Protein AF-A0A7V9MR26-F1 (afdb_monomer)

pLDDT: mean 77.23, std 24.43, range [24.39, 98.06]

Mean predicted aligned error: 12.28 Å

Foldseek 3Di:
DFPLADADADEPDPDDDDDDDDDDDDDDDDDDDPPDDDDPDPPDDDDDQDADADPLCVLLVVVLPDLVLLPDPLSLVLLCVLPVVLCVVLLNRSSVSRSPDDPVSSVVLSPDPVSSVSSVVVSVVVVCLRPDCPAQCNDDPNVVLVDEDEAEDQFAPSHRSDPGDDDDRNPVNNVVSVVCSNRVHNYYYYYHD

Secondary structure (DSSP, 8-state):
-------EE--------------------------S------------------GGGHHHHHHHTSGGGGT-HHHHHHHHHH-HHHHHHTTT-HHHHHHH--HHHHHHHHH-HHHHHHHHHHHHHHHHHHH--SSGGGSTTGGG--S-EEEE-S---S-TTS---SSHHHHHHHHHHHHHHHTT--EEEEE--

Nearest PDB structures (foldseek):
  1g9l-assembly1_A  TM=2.160E-01  e=3.848E+00  Homo sapiens

Structure (mmCIF, N/CA/C/O backbone):
data_AF-A0A7V9MR26-F1
#
_entry.id   AF-A0A7V9MR26-F1
#
loop_
_atom_site.group_PDB
_atom_site.id
_atom_site.type_symbol
_atom_site.label_atom_id
_atom_site.label_alt_id
_atom_site.label_comp_id
_atom_site.label_asym_id
_atom_site.label_entity_id
_atom_site.label_seq_id
_atom_site.pdbx_PDB_ins_code
_atom_site.Cartn_x
_atom_site.Cartn_y
_atom_site.Cartn_z
_atom_site.occupancy
_atom_site.B_iso_or_equiv
_atom_site.auth_seq_id
_atom_site.auth_comp_id
_atom_site.auth_asym_id
_atom_site.auth_atom_id
_atom_site.pdbx_PDB_model_num
ATOM 1 N N . MET A 1 1 ? -3.209 -16.024 -11.577 1.00 29.70 1 MET A N 1
ATOM 2 C CA . MET A 1 1 ? -3.314 -15.055 -12.687 1.00 29.70 1 MET A CA 1
ATOM 3 C C . MET A 1 1 ? -3.544 -13.687 -12.060 1.00 29.70 1 MET A C 1
ATOM 5 O O . MET A 1 1 ? -4.575 -13.512 -11.431 1.00 29.70 1 MET A O 1
ATOM 9 N N . GLY A 1 2 ? -2.550 -12.789 -12.125 1.00 32.19 2 GLY A N 1
ATOM 10 C CA . GLY A 1 2 ? -2.667 -11.400 -11.654 1.00 32.19 2 GLY A CA 1
ATOM 11 C C . GLY A 1 2 ? -1.995 -11.040 -10.320 1.00 32.19 2 GLY A C 1
ATOM 12 O O . GLY A 1 2 ? -2.583 -10.290 -9.552 1.00 32.19 2 GLY A O 1
ATOM 13 N N . THR A 1 3 ? -0.785 -11.525 -10.017 1.00 33.91 3 THR A N 1
ATOM 14 C CA . THR A 1 3 ? 0.006 -10.950 -8.909 1.00 33.91 3 THR A CA 1
ATOM 15 C C . THR A 1 3 ? 0.694 -9.686 -9.419 1.00 33.91 3 THR A C 1
ATOM 17 O O . THR A 1 3 ? 1.786 -9.754 -9.979 1.00 33.91 3 THR A O 1
ATOM 20 N N . LYS A 1 4 ? 0.024 -8.537 -9.288 1.00 48.75 4 LYS A N 1
ATOM 21 C CA . LYS A 1 4 ? 0.676 -7.236 -9.454 1.00 48.75 4 LYS A CA 1
ATOM 22 C C . LYS A 1 4 ? 1.553 -7.015 -8.232 1.00 48.75 4 LYS A C 1
ATOM 24 O O . LYS A 1 4 ? 1.042 -6.949 -7.120 1.00 48.75 4 LYS A O 1
ATOM 29 N N . PHE A 1 5 ? 2.856 -6.961 -8.483 1.00 41.34 5 PHE A N 1
ATOM 30 C CA . PHE A 1 5 ? 3.928 -6.841 -7.505 1.00 41.34 5 PHE A CA 1
ATOM 31 C C . PHE A 1 5 ? 4.169 -8.095 -6.642 1.00 41.34 5 PHE A C 1
ATOM 33 O O . PHE A 1 5 ? 3.400 -8.437 -5.747 1.00 41.34 5 PHE A O 1
ATOM 40 N N . LYS A 1 6 ? 5.285 -8.784 -6.903 1.00 41.81 6 LYS A N 1
ATOM 41 C CA . LYS A 1 6 ? 5.842 -9.820 -6.025 1.00 41.81 6 LYS A CA 1
ATOM 42 C C . LYS A 1 6 ? 7.203 -9.317 -5.552 1.00 41.81 6 LYS A C 1
ATOM 44 O O . LYS A 1 6 ? 8.173 -9.388 -6.300 1.00 41.81 6 LYS A O 1
ATOM 49 N N . LEU A 1 7 ? 7.254 -8.771 -4.339 1.00 42.19 7 LEU A N 1
ATOM 50 C CA . LEU A 1 7 ? 8.523 -8.505 -3.666 1.00 42.19 7 LEU A CA 1
ATOM 51 C C . LEU A 1 7 ? 9.096 -9.864 -3.255 1.00 42.19 7 LEU A C 1
ATOM 53 O O . LEU A 1 7 ? 8.487 -10.569 -2.448 1.00 42.19 7 LEU A O 1
ATOM 57 N N . ILE A 1 8 ? 10.209 -10.268 -3.865 1.00 43.41 8 ILE A N 1
ATOM 58 C CA . ILE A 1 8 ? 10.936 -11.465 -3.444 1.00 43.41 8 ILE A CA 1
ATOM 59 C C . ILE A 1 8 ? 12.078 -10.991 -2.562 1.00 43.41 8 ILE A C 1
ATOM 61 O O . ILE A 1 8 ? 13.059 -10.413 -3.025 1.00 43.41 8 ILE A O 1
ATOM 65 N N . THR A 1 9 ? 11.917 -11.235 -1.273 1.00 34.81 9 THR A N 1
ATOM 66 C CA . THR A 1 9 ? 12.943 -10.993 -0.273 1.00 34.81 9 THR A CA 1
ATOM 67 C C . THR A 1 9 ? 13.940 -12.140 -0.276 1.00 34.81 9 THR A C 1
ATOM 69 O O . THR A 1 9 ? 13.548 -13.298 -0.131 1.00 34.81 9 THR A O 1
ATOM 72 N N . ILE A 1 10 ? 15.231 -11.827 -0.381 1.00 29.72 10 ILE A N 1
ATOM 73 C CA . ILE A 1 10 ? 16.294 -12.794 -0.104 1.00 29.72 10 ILE A CA 1
ATOM 74 C C . ILE A 1 10 ? 16.699 -12.603 1.357 1.00 29.72 10 ILE A C 1
ATOM 76 O O . ILE A 1 10 ? 17.505 -11.736 1.684 1.00 29.72 10 ILE A O 1
ATOM 80 N N . THR A 1 11 ? 16.130 -13.404 2.256 1.00 25.08 11 THR A N 1
ATOM 81 C CA . THR A 1 11 ? 16.680 -13.553 3.608 1.00 25.08 11 THR A CA 1
ATOM 82 C C . THR A 1 11 ? 17.989 -14.324 3.513 1.00 25.08 11 THR A C 1
ATOM 84 O O . THR A 1 11 ? 18.069 -15.308 2.774 1.00 25.08 11 THR A O 1
ATOM 87 N N . LYS A 1 12 ? 19.009 -13.883 4.259 1.00 24.39 12 LYS A N 1
ATOM 88 C CA . LYS A 1 12 ? 20.316 -14.544 4.374 1.00 24.39 12 LYS A CA 1
ATOM 89 C C . LYS A 1 12 ? 20.127 -16.061 4.454 1.00 24.39 12 LYS A C 1
ATOM 91 O O . LYS A 1 12 ? 19.527 -16.562 5.404 1.00 24.39 12 LYS A O 1
ATOM 96 N N . ALA A 1 13 ? 20.623 -16.776 3.447 1.00 28.22 13 ALA A N 1
ATOM 97 C CA . ALA A 1 13 ? 20.661 -18.225 3.471 1.00 28.22 13 ALA A CA 1
ATOM 98 C C . ALA A 1 13 ? 21.502 -18.648 4.681 1.00 28.22 13 ALA A C 1
ATOM 100 O O . ALA A 1 13 ? 22.720 -18.462 4.708 1.00 28.22 13 ALA A O 1
ATOM 101 N N . SER A 1 14 ? 20.835 -19.186 5.701 1.00 25.58 14 SER A N 1
ATOM 102 C CA . SER A 1 14 ? 21.455 -20.171 6.575 1.00 25.58 14 SER A CA 1
ATOM 103 C C . SER A 1 14 ? 21.906 -21.302 5.659 1.00 25.58 14 SER A C 1
ATOM 105 O O . SER A 1 14 ? 21.081 -22.025 5.100 1.00 25.58 14 SER A O 1
ATOM 107 N N . ALA A 1 15 ? 23.210 -21.368 5.406 1.00 28.17 15 ALA A N 1
ATOM 108 C CA . ALA A 1 15 ? 23.810 -22.442 4.645 1.00 28.17 15 ALA A CA 1
ATOM 109 C C . ALA A 1 15 ? 23.615 -23.744 5.429 1.00 28.17 15 ALA A C 1
ATOM 111 O O . ALA A 1 15 ? 24.310 -24.001 6.406 1.00 28.17 15 ALA A O 1
ATOM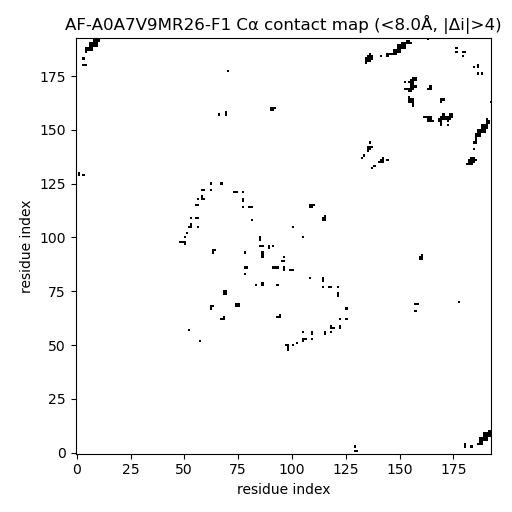 112 N N . THR A 1 16 ? 22.650 -24.551 4.999 1.00 26.59 16 THR A N 1
ATOM 113 C CA . THR A 1 16 ? 22.644 -25.996 5.229 1.00 26.59 16 THR A CA 1
ATOM 114 C C . THR A 1 16 ? 22.319 -26.675 3.903 1.00 26.59 16 THR A C 1
ATOM 116 O O . THR A 1 16 ? 21.474 -26.224 3.132 1.00 26.59 16 THR A O 1
ATOM 119 N N . GLU A 1 17 ? 23.140 -27.669 3.601 1.00 29.17 17 GLU A N 1
ATOM 120 C CA . GLU A 1 17 ? 23.452 -28.226 2.289 1.00 29.17 17 GLU A CA 1
ATOM 121 C C . GLU A 1 17 ? 22.312 -29.019 1.636 1.00 29.17 17 GLU A C 1
ATOM 123 O O . GLU A 1 17 ? 21.529 -29.679 2.313 1.00 29.17 17 GLU A O 1
ATOM 128 N N . SER A 1 18 ? 22.317 -29.067 0.299 1.00 26.42 18 SER A N 1
ATOM 129 C CA . SER A 1 18 ? 22.469 -30.333 -0.439 1.00 26.42 18 SER A CA 1
ATOM 130 C C . SER A 1 18 ? 22.625 -30.055 -1.942 1.00 26.42 18 SER A C 1
ATOM 132 O O . SER A 1 18 ? 21.652 -29.916 -2.680 1.00 26.42 18 SER A O 1
ATOM 134 N N . LEU A 1 19 ? 23.874 -29.966 -2.403 1.00 29.30 19 LEU A N 1
ATOM 135 C CA . LEU A 1 19 ? 24.235 -30.253 -3.790 1.00 29.30 19 LEU A CA 1
ATOM 136 C C . LEU A 1 19 ? 25.120 -31.496 -3.749 1.00 29.30 19 LEU A C 1
ATOM 138 O O . LEU A 1 19 ? 26.262 -31.445 -3.300 1.00 29.30 19 LEU A O 1
ATOM 142 N N . ALA A 1 20 ? 24.560 -32.624 -4.175 1.00 27.58 20 ALA A N 1
ATOM 143 C CA . ALA A 1 20 ? 25.299 -33.858 -4.363 1.00 27.58 20 ALA A CA 1
ATOM 144 C C . ALA A 1 20 ? 26.250 -33.718 -5.565 1.00 27.58 20 ALA A C 1
ATOM 146 O O . ALA A 1 20 ? 25.808 -33.526 -6.698 1.00 27.58 20 ALA A O 1
ATOM 147 N N . GLY A 1 21 ? 27.551 -33.850 -5.307 1.00 29.50 21 GLY A N 1
ATOM 148 C CA . GLY A 1 21 ? 28.616 -34.034 -6.294 1.00 29.50 21 GLY A CA 1
ATOM 149 C C . GLY A 1 21 ? 29.715 -34.935 -5.697 1.00 29.50 21 GLY A C 1
ATOM 150 O O . GLY A 1 21 ? 29.972 -34.827 -4.497 1.00 29.50 21 GLY A O 1
ATOM 151 N N . PRO A 1 22 ? 30.312 -35.870 -6.465 1.00 28.56 22 PRO A N 1
ATOM 152 C CA . PRO A 1 22 ? 31.183 -36.935 -5.946 1.00 28.56 22 PRO A CA 1
ATOM 153 C C . PRO A 1 22 ? 32.630 -36.461 -5.659 1.00 28.56 22 PRO A C 1
ATOM 155 O O . PRO A 1 22 ? 32.994 -35.342 -6.020 1.00 28.56 22 PRO A O 1
ATOM 158 N N . PRO A 1 23 ? 33.452 -37.283 -4.968 1.00 29.98 23 PRO A N 1
ATOM 159 C CA . PRO A 1 23 ? 34.421 -36.807 -3.987 1.00 29.98 23 PRO A CA 1
ATOM 160 C C . PRO A 1 23 ? 35.804 -36.537 -4.582 1.00 29.98 23 PRO A C 1
ATOM 162 O O . PRO A 1 23 ? 36.265 -37.253 -5.470 1.00 29.98 23 PRO A O 1
ATOM 165 N N . PHE A 1 24 ? 36.515 -35.574 -3.999 1.00 26.19 24 PHE A N 1
ATOM 166 C CA . PHE A 1 24 ? 37.966 -35.483 -4.118 1.00 26.19 24 PHE A CA 1
ATOM 167 C C . PHE A 1 24 ? 38.578 -35.697 -2.733 1.00 26.19 24 PHE A C 1
ATOM 169 O O . PHE A 1 24 ? 38.311 -34.953 -1.791 1.00 26.19 24 PHE A O 1
ATOM 176 N N . HIS A 1 25 ? 39.342 -36.780 -2.608 1.00 27.16 25 HIS A N 1
ATOM 177 C CA . HIS A 1 25 ? 40.167 -37.081 -1.447 1.00 27.16 25 HIS A CA 1
ATOM 178 C C . HIS A 1 25 ? 41.248 -36.005 -1.296 1.00 27.16 25 HIS A C 1
ATOM 180 O O . HIS A 1 25 ? 42.039 -35.841 -2.217 1.00 27.16 25 HIS A O 1
ATOM 186 N N . ASP A 1 26 ? 41.358 -35.375 -0.124 1.00 27.86 26 ASP A N 1
ATOM 187 C CA . ASP A 1 26 ? 42.630 -35.414 0.598 1.00 27.86 26 ASP A CA 1
ATOM 188 C C . ASP A 1 26 ? 42.493 -35.083 2.090 1.00 27.86 26 ASP A C 1
ATOM 190 O O . ASP A 1 26 ? 41.636 -34.317 2.527 1.00 27.86 26 ASP A O 1
ATOM 194 N N . LYS A 1 27 ? 43.326 -35.755 2.881 1.00 28.39 27 LYS A N 1
ATOM 195 C CA . LYS A 1 27 ? 43.332 -35.777 4.349 1.00 28.39 27 LYS A CA 1
ATOM 196 C C . LYS A 1 27 ? 43.963 -34.504 4.921 1.00 28.39 27 LYS A C 1
ATOM 198 O O . LYS A 1 27 ? 45.048 -34.156 4.488 1.00 28.39 27 LYS A O 1
ATOM 203 N N . ILE A 1 28 ? 43.402 -33.957 6.006 1.00 30.25 28 ILE A N 1
ATOM 204 C CA . ILE A 1 28 ? 44.146 -33.467 7.188 1.00 30.25 28 ILE A CA 1
ATOM 205 C C . ILE A 1 28 ? 43.222 -33.574 8.412 1.00 30.25 28 ILE A C 1
ATOM 207 O O . ILE A 1 28 ? 42.078 -33.132 8.410 1.00 30.25 28 ILE A O 1
ATOM 211 N N . SER A 1 29 ? 43.738 -34.226 9.452 1.00 29.28 29 SER A N 1
ATOM 212 C CA . SER A 1 29 ? 43.074 -34.521 10.719 1.00 29.28 29 SER A CA 1
ATOM 213 C C . SER A 1 29 ? 43.337 -33.413 11.738 1.00 29.28 29 SER A C 1
ATOM 215 O O . SER A 1 29 ? 44.486 -33.194 12.110 1.00 29.28 29 SER A O 1
ATOM 217 N N . ALA A 1 30 ? 42.276 -32.817 12.278 1.00 31.06 30 ALA A N 1
ATOM 218 C CA . ALA A 1 30 ? 42.273 -32.189 13.597 1.00 31.06 30 ALA A CA 1
ATOM 219 C C . ALA A 1 30 ? 40.894 -32.430 14.232 1.00 31.06 30 ALA A C 1
ATOM 221 O O . ALA A 1 30 ? 39.885 -31.893 13.783 1.00 31.06 30 ALA A O 1
ATOM 222 N N . ARG A 1 31 ? 40.838 -33.310 15.237 1.00 32.56 31 ARG A N 1
ATOM 223 C CA . ARG A 1 31 ? 39.622 -33.594 16.009 1.00 32.56 31 ARG A CA 1
ATOM 224 C C . ARG A 1 31 ? 39.447 -32.494 17.056 1.00 32.56 31 ARG A C 1
ATOM 226 O O . ARG A 1 31 ? 40.211 -32.454 18.014 1.00 32.56 31 ARG A O 1
ATOM 233 N N . PHE A 1 32 ? 38.446 -31.638 16.877 1.00 34.50 32 PHE A N 1
ATOM 234 C CA . PHE A 1 32 ? 37.872 -30.828 17.951 1.00 34.50 32 PHE A CA 1
ATOM 235 C C . PHE A 1 32 ? 36.514 -31.439 18.305 1.00 34.50 32 PHE A C 1
ATOM 237 O O . PHE A 1 32 ? 35.606 -31.469 17.477 1.00 34.50 32 PHE A O 1
ATOM 244 N N . ASP A 1 33 ? 36.414 -32.000 19.507 1.00 35.66 33 ASP A N 1
ATOM 245 C CA . ASP A 1 33 ? 35.174 -32.542 20.057 1.00 35.66 33 ASP A CA 1
ATOM 246 C C . ASP A 1 33 ? 34.278 -31.375 20.508 1.00 35.66 33 ASP A C 1
ATOM 248 O O . ASP A 1 33 ? 34.617 -30.639 21.432 1.00 35.66 33 ASP A O 1
ATOM 252 N N . LEU A 1 34 ? 33.166 -31.171 19.800 1.00 39.78 34 LEU A N 1
ATOM 253 C CA . LEU A 1 34 ? 32.181 -30.103 20.026 1.00 39.78 34 LEU A CA 1
ATOM 254 C C . LEU A 1 34 ? 30.888 -30.629 20.677 1.00 39.78 34 LEU A C 1
ATOM 256 O O . LEU A 1 34 ? 29.842 -29.988 20.594 1.00 39.78 34 LEU A O 1
ATOM 260 N N . SER A 1 35 ? 30.920 -31.795 21.327 1.00 44.34 35 SER A N 1
ATOM 261 C CA . SER A 1 35 ? 29.701 -32.484 21.772 1.00 44.34 35 SER A CA 1
ATOM 262 C C . SER A 1 35 ? 28.978 -31.905 23.001 1.00 44.34 35 SER A C 1
ATOM 264 O O . SER A 1 35 ? 28.005 -32.514 23.434 1.00 44.34 35 SER A O 1
ATOM 266 N N . GLN A 1 36 ? 29.359 -30.755 23.577 1.00 48.06 36 GLN A N 1
ATOM 267 C CA . GLN A 1 36 ? 28.734 -30.282 24.832 1.00 48.06 36 GLN A CA 1
ATOM 268 C C . GLN A 1 36 ? 28.549 -28.759 24.954 1.00 48.06 36 GLN A C 1
ATOM 270 O O . GLN A 1 36 ? 28.956 -28.158 25.945 1.00 48.06 36 GLN A O 1
ATOM 275 N N . ALA A 1 37 ? 27.890 -28.125 23.982 1.00 41.94 37 ALA A N 1
ATOM 276 C CA . ALA A 1 37 ? 27.172 -26.867 24.225 1.00 41.94 37 ALA A CA 1
ATOM 277 C C . ALA A 1 37 ? 26.151 -26.600 23.110 1.00 41.94 37 ALA A C 1
ATOM 279 O O . ALA A 1 37 ? 26.444 -25.897 22.146 1.00 41.94 37 ALA A O 1
ATOM 280 N N . THR A 1 38 ? 24.938 -27.145 23.219 1.00 49.09 38 THR A N 1
ATOM 281 C CA . THR A 1 38 ? 23.808 -26.639 22.428 1.00 49.09 38 THR A CA 1
ATOM 282 C C . THR A 1 38 ? 23.333 -25.343 23.092 1.00 49.09 38 THR A C 1
ATOM 284 O O . THR A 1 38 ? 22.782 -25.414 24.193 1.00 49.09 38 THR A O 1
ATOM 287 N N . PRO A 1 39 ? 23.543 -24.148 22.507 1.00 51.38 39 PRO A N 1
ATOM 288 C CA . PRO A 1 39 ? 22.916 -22.947 23.036 1.00 51.38 39 PRO A CA 1
ATOM 289 C C . PRO A 1 39 ? 21.398 -23.126 22.940 1.00 51.38 39 PRO A C 1
ATOM 291 O O . PRO A 1 39 ? 20.872 -23.436 21.870 1.00 51.38 39 PRO A O 1
ATOM 294 N N . MET A 1 40 ? 20.696 -22.969 24.066 1.00 49.47 40 MET A N 1
ATOM 295 C CA . MET A 1 40 ? 19.234 -22.938 24.107 1.00 49.47 40 MET A CA 1
ATOM 296 C C . MET A 1 40 ? 18.761 -21.786 23.212 1.00 49.47 40 MET A C 1
ATOM 298 O O . MET A 1 40 ? 18.771 -20.625 23.619 1.00 49.47 40 MET A O 1
ATOM 302 N N . MET A 1 41 ? 18.385 -22.089 21.971 1.00 44.38 41 MET A N 1
ATOM 303 C CA . MET A 1 41 ? 17.725 -21.116 21.113 1.00 44.38 41 MET A CA 1
ATOM 304 C C . MET A 1 41 ? 16.321 -20.878 21.680 1.00 44.38 41 MET A C 1
ATOM 306 O O . MET A 1 41 ? 15.583 -21.850 21.870 1.00 44.38 41 MET A O 1
ATOM 310 N N . PRO A 1 42 ? 15.932 -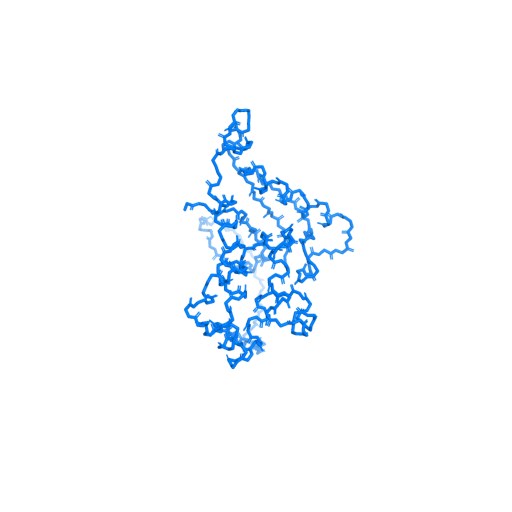19.625 21.982 1.00 60.06 42 PRO A N 1
ATOM 311 C CA . PRO A 1 42 ? 14.565 -19.320 22.368 1.00 60.06 42 PRO A CA 1
ATOM 312 C C . PRO A 1 42 ? 13.627 -19.822 21.271 1.00 60.06 42 PRO A C 1
ATOM 314 O O . PRO A 1 42 ? 13.796 -19.493 20.097 1.00 60.06 42 PRO A O 1
ATOM 317 N N . ASN A 1 43 ? 12.654 -20.647 21.643 1.00 52.38 43 ASN A N 1
ATOM 318 C CA . ASN A 1 43 ? 11.668 -21.140 20.698 1.00 52.38 43 ASN A CA 1
ATOM 319 C C . ASN A 1 43 ? 10.664 -20.004 20.445 1.00 52.38 43 ASN A C 1
ATOM 321 O O . ASN A 1 43 ? 9.763 -19.767 21.251 1.00 52.38 43 ASN A O 1
ATOM 325 N N . TYR A 1 44 ? 10.858 -19.240 19.370 1.00 55.94 44 TYR A N 1
ATOM 326 C CA . TYR A 1 44 ? 9.937 -18.171 18.991 1.00 55.94 44 TYR A CA 1
ATOM 327 C C . TYR A 1 44 ? 8.688 -18.786 18.349 1.00 55.94 44 TYR A C 1
ATOM 329 O O . TYR A 1 44 ? 8.671 -19.107 17.164 1.00 55.94 44 TYR A O 1
ATOM 337 N N . LEU A 1 45 ? 7.625 -18.954 19.135 1.00 48.84 45 LEU A N 1
ATOM 338 C CA . LEU A 1 45 ? 6.293 -19.253 18.611 1.00 48.84 45 LEU A CA 1
ATOM 339 C C . LEU A 1 45 ? 5.704 -17.961 18.031 1.00 48.84 45 LEU A C 1
ATOM 341 O O . LEU A 1 45 ? 5.284 -17.069 18.768 1.00 48.84 45 LEU A O 1
ATOM 345 N N . THR A 1 46 ? 5.697 -17.832 16.705 1.00 49.97 46 THR A N 1
ATOM 346 C CA . THR A 1 46 ? 5.004 -16.729 16.032 1.00 49.97 46 THR A CA 1
ATOM 347 C C . THR A 1 46 ? 3.498 -16.985 16.068 1.00 49.97 46 THR A C 1
ATOM 349 O O . THR A 1 46 ? 2.971 -17.777 15.290 1.00 49.97 46 THR A O 1
ATOM 352 N N . TYR A 1 47 ? 2.789 -16.303 16.967 1.00 56.56 47 TYR A N 1
ATOM 353 C CA . TYR A 1 47 ? 1.328 -16.296 16.985 1.00 56.56 47 TYR A CA 1
ATOM 354 C C . TYR A 1 47 ? 0.814 -15.259 15.984 1.00 56.56 47 TYR A C 1
ATOM 356 O O . TYR A 1 47 ? 0.886 -14.057 16.232 1.00 56.56 47 TYR A O 1
ATOM 364 N N . ASN A 1 48 ? 0.306 -15.716 14.839 1.00 57.94 48 ASN A N 1
ATOM 365 C CA . ASN A 1 48 ? -0.352 -14.833 13.882 1.00 57.94 48 ASN A CA 1
ATOM 366 C C . ASN A 1 48 ? -1.834 -14.700 14.253 1.00 57.94 48 ASN A C 1
ATOM 368 O O . ASN A 1 48 ? -2.622 -15.618 14.026 1.00 57.94 48 ASN A O 1
ATOM 372 N N . VAL A 1 49 ? -2.213 -13.571 14.850 1.00 65.25 49 VAL A N 1
ATOM 373 C CA . VAL A 1 49 ? -3.619 -13.269 15.135 1.00 65.25 49 VAL A CA 1
ATOM 374 C C . VAL A 1 49 ? -4.272 -12.829 13.829 1.00 65.25 49 VAL A C 1
ATOM 376 O O . VAL A 1 49 ? -3.905 -11.800 13.263 1.00 65.25 49 VAL A O 1
ATOM 379 N N . ILE A 1 50 ? -5.217 -13.625 13.333 1.00 69.38 50 ILE A N 1
ATOM 380 C CA . ILE A 1 50 ? -6.037 -13.268 12.174 1.00 69.38 50 ILE A CA 1
ATOM 381 C C . ILE A 1 50 ? -7.370 -12.741 12.714 1.00 69.38 50 ILE A C 1
ATOM 383 O O . ILE A 1 50 ? -8.113 -13.516 13.319 1.00 69.38 50 ILE A O 1
ATOM 387 N N . PRO A 1 51 ? -7.687 -11.449 12.526 1.00 73.50 51 PRO A N 1
ATOM 388 C CA . PRO A 1 51 ? -8.964 -10.906 12.959 1.00 73.50 51 PRO A CA 1
ATOM 389 C C . PRO A 1 51 ? -10.107 -11.549 12.166 1.00 73.50 51 PRO A C 1
ATOM 391 O O . PRO A 1 51 ? -10.017 -11.744 10.944 1.00 73.50 51 PRO A O 1
ATOM 394 N N . GLN A 1 52 ? -11.180 -11.879 12.882 1.00 83.50 52 GLN A N 1
ATOM 395 C CA . GLN A 1 52 ? -12.447 -12.303 12.295 1.00 83.50 52 GLN A CA 1
ATOM 396 C C . GLN A 1 52 ? -13.151 -11.050 11.775 1.00 83.50 52 GLN A C 1
ATOM 398 O O . GLN A 1 52 ? -13.572 -10.200 12.558 1.00 83.50 52 GLN A O 1
ATOM 403 N N . LEU A 1 53 ? -13.218 -10.898 10.452 1.00 89.25 53 LEU A N 1
ATOM 404 C CA . LEU A 1 53 ? -13.916 -9.770 9.849 1.00 89.25 53 LEU A CA 1
ATOM 405 C C . LEU A 1 53 ? -15.373 -10.184 9.600 1.00 89.25 53 LEU A C 1
ATOM 407 O O . LEU A 1 53 ? -15.611 -11.292 9.125 1.00 89.25 53 LEU A O 1
ATOM 411 N N . PRO A 1 54 ? -16.350 -9.316 9.901 1.00 92.69 54 PRO A N 1
ATOM 412 C CA . PRO A 1 54 ? -17.713 -9.490 9.416 1.00 92.69 54 PRO A CA 1
ATOM 413 C C . PRO A 1 54 ? -17.744 -9.574 7.883 1.00 92.69 54 PRO A C 1
ATOM 415 O O . PRO A 1 54 ? -16.944 -8.909 7.224 1.00 92.69 54 PRO A O 1
ATOM 418 N N . ASP A 1 55 ? -18.711 -10.300 7.315 1.00 88.19 55 ASP A N 1
ATOM 419 C CA . ASP A 1 55 ? -18.816 -10.536 5.862 1.00 88.19 55 ASP A CA 1
ATOM 420 C C . ASP A 1 55 ? -18.746 -9.244 5.028 1.00 88.19 55 ASP A 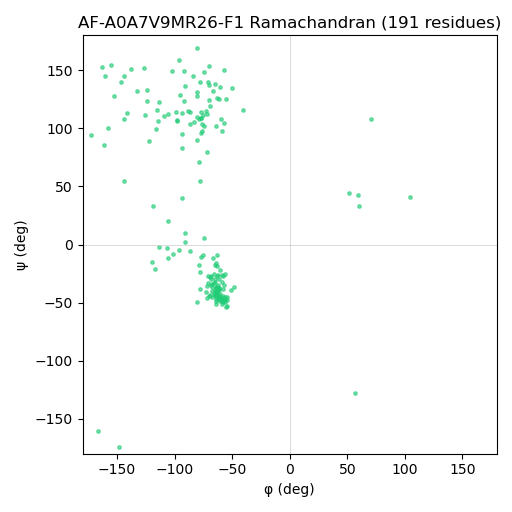C 1
ATOM 422 O O . ASP A 1 55 ? -18.088 -9.191 3.989 1.00 88.19 55 ASP A O 1
ATOM 426 N N . GLY A 1 56 ? -19.373 -8.164 5.508 1.00 89.69 56 GLY A N 1
ATOM 427 C CA . GLY A 1 56 ? -19.357 -6.859 4.838 1.00 89.69 56 GLY A CA 1
ATOM 428 C C . GLY A 1 56 ? -17.973 -6.200 4.756 1.00 89.69 56 GLY A C 1
ATOM 429 O O . GLY A 1 56 ? -17.775 -5.307 3.936 1.00 89.69 56 GLY A O 1
ATOM 430 N N . LEU A 1 57 ? -17.014 -6.638 5.576 1.00 94.69 57 LEU A N 1
ATOM 431 C CA . LEU A 1 57 ? -15.662 -6.086 5.680 1.00 94.69 57 LEU A CA 1
ATOM 432 C C . LEU A 1 57 ? -14.581 -6.979 5.058 1.00 94.69 57 LEU A C 1
ATOM 434 O O . LEU A 1 57 ? -13.422 -6.566 5.001 1.00 94.69 57 LEU A O 1
ATOM 438 N N . GLU A 1 58 ? -14.922 -8.163 4.545 1.00 92.44 58 GLU A N 1
ATOM 439 C CA . GLU A 1 58 ? -13.940 -9.105 3.984 1.00 92.44 58 GLU A CA 1
ATOM 440 C C . GLU A 1 58 ? -13.133 -8.518 2.810 1.00 92.44 58 GLU A C 1
ATOM 442 O O . GLU A 1 58 ? -11.960 -8.844 2.635 1.00 92.44 58 GLU A O 1
ATOM 447 N N . ALA A 1 59 ? -13.682 -7.542 2.078 1.00 93.25 59 ALA A N 1
ATOM 448 C CA . ALA A 1 59 ? -12.948 -6.808 1.042 1.00 93.25 59 ALA A CA 1
ATOM 449 C C . ALA A 1 59 ? -11.680 -6.094 1.564 1.00 93.25 59 ALA A C 1
ATOM 451 O O . ALA A 1 59 ? -10.718 -5.913 0.812 1.00 93.25 59 ALA A O 1
ATOM 452 N N . LEU A 1 60 ? -11.630 -5.719 2.851 1.00 93.81 60 LEU A N 1
ATOM 453 C CA . LEU A 1 60 ? -10.424 -5.157 3.468 1.00 93.81 60 LEU A CA 1
ATOM 454 C C . LEU A 1 60 ? -9.278 -6.173 3.470 1.00 93.81 60 LEU A C 1
ATOM 456 O O . LEU A 1 60 ? -8.133 -5.789 3.229 1.00 93.81 60 LEU A O 1
ATOM 460 N N . ARG A 1 61 ? -9.573 -7.464 3.686 1.00 89.94 61 ARG A N 1
ATOM 461 C CA . ARG A 1 61 ? -8.568 -8.536 3.770 1.00 89.94 61 ARG A CA 1
ATOM 462 C C . ARG A 1 61 ? -7.728 -8.628 2.504 1.00 89.94 61 ARG A C 1
ATOM 464 O O . ARG A 1 61 ? -6.522 -8.838 2.579 1.00 89.94 61 ARG A O 1
ATOM 471 N N . GLU A 1 62 ? -8.346 -8.440 1.347 1.00 88.88 62 GLU A N 1
ATOM 472 C CA . GLU A 1 62 ? -7.636 -8.487 0.070 1.00 88.88 62 GLU A CA 1
ATOM 473 C C . GLU A 1 62 ? -6.742 -7.266 -0.147 1.00 88.88 62 GLU A C 1
ATOM 475 O O . GLU A 1 62 ?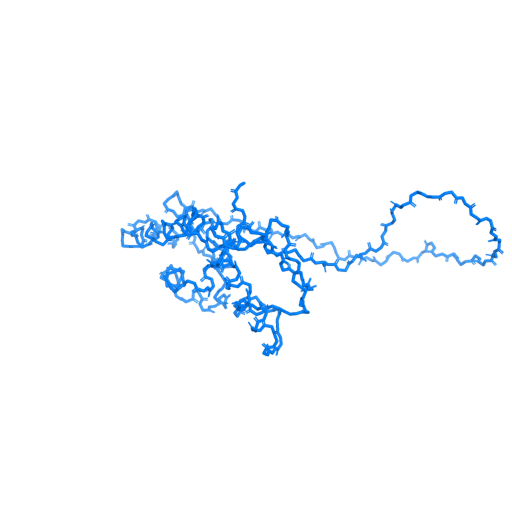 -5.648 -7.387 -0.700 1.00 88.88 62 GLU A O 1
ATOM 480 N N . MET A 1 63 ? -7.184 -6.093 0.312 1.00 92.44 63 MET A N 1
ATOM 481 C CA . MET A 1 63 ? -6.440 -4.849 0.129 1.00 92.44 63 MET A CA 1
ATOM 482 C C . MET A 1 63 ? -5.267 -4.722 1.102 1.00 92.44 63 MET A C 1
ATOM 484 O O . MET A 1 63 ? -4.208 -4.262 0.688 1.00 92.44 63 MET A O 1
ATOM 488 N N . VAL A 1 64 ? -5.396 -5.152 2.366 1.00 91.50 64 VAL A N 1
ATOM 489 C CA . VAL A 1 64 ? -4.335 -4.942 3.377 1.00 91.50 64 VAL A CA 1
ATOM 490 C C . VAL A 1 64 ? -3.005 -5.614 3.027 1.00 91.50 64 VAL A C 1
ATOM 492 O O . VAL A 1 64 ? -1.949 -5.095 3.388 1.00 91.50 64 VAL A O 1
ATOM 495 N N . PHE A 1 65 ? -3.040 -6.731 2.295 1.00 88.19 65 PHE A N 1
ATOM 496 C CA . PHE A 1 65 ? -1.844 -7.473 1.877 1.00 88.19 65 PHE A CA 1
ATOM 497 C C . PHE A 1 65 ? -1.283 -7.039 0.518 1.00 88.19 65 PHE A C 1
ATOM 499 O O . PHE A 1 65 ? -0.292 -7.604 0.057 1.00 88.19 65 PHE A O 1
ATOM 506 N N . ASN A 1 66 ? -1.879 -6.038 -0.132 1.00 91.38 66 ASN A N 1
ATOM 507 C CA . ASN A 1 66 ? -1.395 -5.510 -1.400 1.00 91.38 66 ASN A CA 1
ATOM 508 C C . ASN A 1 66 ? -0.896 -4.074 -1.228 1.00 91.38 66 ASN A C 1
ATOM 510 O O . ASN A 1 66 ? -1.664 -3.201 -0.855 1.00 91.38 66 ASN A O 1
ATOM 514 N N . LEU A 1 67 ? 0.366 -3.794 -1.564 1.00 91.88 67 LEU A N 1
ATOM 515 C CA . LEU A 1 67 ? 0.965 -2.470 -1.351 1.00 91.88 67 LEU A CA 1
ATOM 516 C C . LEU A 1 67 ? 0.303 -1.328 -2.134 1.00 91.88 67 LEU A C 1
ATOM 518 O O . LEU A 1 67 ? 0.609 -0.178 -1.840 1.00 91.88 67 LEU A O 1
ATOM 522 N N . TRP A 1 68 ? -0.611 -1.603 -3.070 1.00 93.94 68 TRP A N 1
ATOM 523 C CA . TRP A 1 68 ? -1.361 -0.584 -3.812 1.00 93.94 68 TRP A CA 1
ATOM 524 C C . TRP A 1 68 ? -1.978 0.499 -2.923 1.00 93.94 68 TRP A C 1
ATOM 526 O O . TRP A 1 68 ? -1.941 1.679 -3.272 1.00 93.94 68 TRP A O 1
ATOM 536 N N . TRP A 1 69 ? -2.453 0.138 -1.727 1.00 93.44 69 TRP A N 1
ATOM 537 C CA . TRP A 1 69 ? -3.003 1.119 -0.792 1.00 93.44 69 TRP A CA 1
ATOM 538 C C . TRP A 1 69 ? -1.995 2.198 -0.364 1.00 93.44 69 TRP A C 1
ATOM 540 O O . TRP A 1 69 ? -2.409 3.271 0.063 1.00 93.44 69 TRP A O 1
ATOM 550 N N . THR A 1 70 ? -0.686 1.951 -0.474 1.00 92.38 70 THR A N 1
ATOM 551 C CA . THR A 1 70 ? 0.352 2.903 -0.044 1.00 92.38 70 THR A CA 1
ATOM 552 C C . THR A 1 70 ? 0.443 4.129 -0.955 1.00 92.38 70 THR A C 1
ATOM 554 O O . THR A 1 70 ? 0.810 5.207 -0.484 1.00 92.38 70 THR A O 1
ATOM 557 N N . TRP A 1 71 ? 0.067 4.001 -2.234 1.00 93.31 71 TRP A N 1
ATOM 558 C CA . TRP A 1 71 ? 0.048 5.111 -3.196 1.00 93.31 71 TRP A CA 1
ATOM 559 C C . TRP A 1 71 ? -1.352 5.496 -3.679 1.00 93.31 71 TRP A C 1
ATOM 561 O O . TRP A 1 71 ? -1.478 6.480 -4.401 1.00 93.31 71 TRP A O 1
ATOM 571 N N . GLU A 1 72 ? -2.401 4.794 -3.246 1.00 95.25 72 GLU A N 1
ATOM 572 C CA . GLU A 1 72 ? -3.787 5.166 -3.522 1.00 95.25 72 GLU A CA 1
ATOM 573 C C . GLU A 1 72 ? -4.377 6.030 -2.385 1.00 95.25 72 GLU A C 1
ATOM 575 O O . GLU A 1 72 ? -4.630 5.527 -1.282 1.00 95.25 72 GLU A O 1
ATOM 580 N N . PRO A 1 73 ? -4.689 7.320 -2.624 1.00 95.94 73 PRO A N 1
ATOM 581 C CA . PRO A 1 73 ? -5.230 8.193 -1.584 1.00 95.94 73 PRO A CA 1
ATOM 582 C C . PRO A 1 73 ? -6.587 7.737 -1.040 1.00 95.94 73 PRO A C 1
ATOM 584 O O . PRO A 1 73 ? -6.859 7.936 0.144 1.00 95.94 73 PRO A O 1
ATOM 587 N N . SER A 1 74 ? -7.450 7.151 -1.880 1.00 97.06 74 SER A N 1
ATOM 588 C CA . SER A 1 74 ? -8.771 6.676 -1.444 1.00 97.06 74 SER A CA 1
ATOM 589 C C . SER A 1 74 ? -8.676 5.495 -0.474 1.00 97.06 74 SER A C 1
ATOM 591 O O . SER A 1 74 ? -9.345 5.500 0.556 1.00 97.06 74 SER A O 1
ATOM 593 N N . ALA A 1 75 ? -7.757 4.560 -0.715 1.00 96.44 75 ALA A N 1
ATOM 594 C CA . ALA A 1 75 ? -7.487 3.446 0.187 1.00 96.44 75 ALA A CA 1
ATOM 595 C C . ALA A 1 75 ? -6.932 3.914 1.544 1.00 96.44 75 ALA A C 1
ATOM 597 O O . ALA A 1 75 ? -7.374 3.437 2.588 1.00 96.44 75 ALA A O 1
ATOM 598 N N . ARG A 1 76 ? -6.018 4.898 1.561 1.00 95.81 76 ARG A N 1
ATOM 599 C CA . ARG A 1 76 ? -5.495 5.473 2.820 1.00 95.81 76 ARG A CA 1
ATOM 600 C C . ARG A 1 76 ? -6.588 6.159 3.639 1.00 95.81 76 ARG A C 1
ATOM 602 O O . ARG A 1 76 ? -6.595 6.043 4.864 1.00 95.81 76 ARG A O 1
ATOM 609 N N . ARG A 1 77 ? -7.515 6.866 2.979 1.00 97.00 77 ARG A N 1
ATOM 610 C CA . ARG A 1 77 ? -8.671 7.484 3.651 1.00 97.00 77 ARG A CA 1
ATOM 611 C C . ARG A 1 77 ? -9.608 6.439 4.243 1.00 97.00 77 ARG A C 1
ATOM 613 O O . ARG A 1 77 ? -9.978 6.593 5.400 1.00 97.00 77 ARG A O 1
ATOM 620 N N . LEU A 1 78 ? -9.893 5.365 3.508 1.00 97.56 78 LEU A N 1
ATOM 621 C CA . LEU A 1 78 ? -10.727 4.263 3.985 1.00 97.56 78 LEU A CA 1
ATOM 622 C C . LEU A 1 78 ? -10.169 3.636 5.273 1.00 97.56 78 LEU A C 1
ATOM 624 O O . LEU A 1 78 ? -10.901 3.467 6.246 1.00 97.56 78 LEU A O 1
ATOM 628 N N . PHE A 1 79 ? -8.867 3.329 5.320 1.00 96.56 79 PHE A N 1
ATOM 629 C CA . PHE A 1 79 ? -8.261 2.764 6.533 1.00 96.56 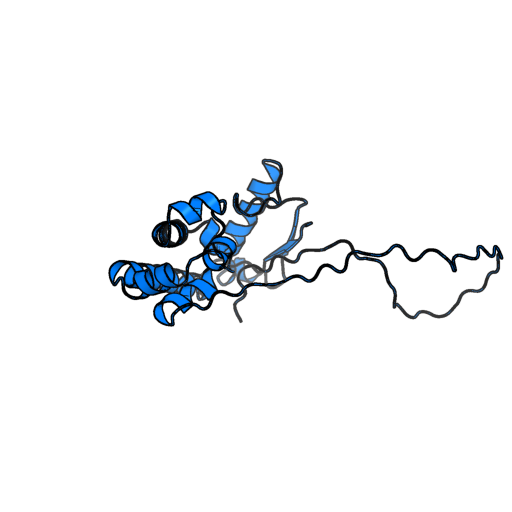79 PHE A CA 1
ATOM 630 C C . PHE A 1 79 ? -8.278 3.744 7.707 1.00 96.56 79 PHE A C 1
ATOM 632 O O . PHE A 1 79 ? -8.578 3.343 8.828 1.00 96.56 79 PHE A O 1
ATOM 639 N N . ARG A 1 80 ? -8.036 5.035 7.453 1.00 96.50 80 ARG A N 1
ATOM 640 C CA . ARG A 1 80 ? -8.167 6.075 8.479 1.00 96.50 80 ARG A CA 1
ATOM 641 C C . ARG A 1 80 ? -9.606 6.219 8.983 1.00 96.50 80 ARG A C 1
ATOM 643 O O . ARG A 1 80 ? -9.798 6.473 10.162 1.00 96.50 80 ARG A O 1
ATOM 650 N N . HIS A 1 81 ? -10.605 6.073 8.114 1.00 95.62 81 HIS A N 1
ATOM 651 C CA . HIS A 1 81 ? -12.021 6.159 8.480 1.00 95.62 81 HIS A CA 1
ATOM 652 C C . HIS A 1 81 ? -12.441 5.004 9.408 1.00 95.62 81 HIS A C 1
ATOM 654 O O . HIS A 1 81 ? -13.247 5.215 10.313 1.00 95.62 81 HIS A O 1
ATOM 660 N N . LEU A 1 82 ? -11.857 3.809 9.249 1.00 95.25 82 LEU A N 1
ATOM 661 C CA . LEU A 1 82 ? -12.163 2.661 10.110 1.00 95.25 82 LEU A CA 1
ATOM 662 C C . LEU A 1 82 ? -11.948 2.995 11.596 1.00 95.25 82 LEU A C 1
ATOM 664 O O . LEU A 1 82 ? -12.854 2.824 12.417 1.00 95.25 82 LEU A O 1
ATOM 668 N N . ASP A 1 83 ? -10.758 3.488 11.929 1.00 96.12 83 ASP A N 1
ATOM 669 C CA . ASP A 1 83 ? -10.391 3.930 13.273 1.00 96.12 83 ASP A CA 1
ATOM 670 C C . ASP A 1 83 ? -9.208 4.917 13.175 1.00 96.12 83 ASP A C 1
ATOM 672 O O . ASP A 1 83 ? -8.064 4.484 13.001 1.00 96.12 83 ASP A O 1
ATOM 676 N N . PRO A 1 84 ? -9.452 6.240 13.255 1.00 96.00 84 PRO A N 1
ATOM 677 C CA . PRO A 1 84 ? -8.401 7.243 13.091 1.00 96.00 84 PRO A CA 1
ATOM 678 C C . PRO A 1 84 ? -7.294 7.142 14.145 1.00 96.00 84 PRO A C 1
ATOM 680 O O . PRO A 1 84 ? -6.117 7.300 13.826 1.00 96.00 84 PRO A O 1
ATOM 683 N N . GLU A 1 85 ? -7.660 6.851 15.396 1.00 96.44 85 GLU A N 1
ATOM 684 C CA . GLU A 1 85 ? -6.701 6.760 16.497 1.00 96.44 85 GLU A CA 1
ATOM 685 C C . GLU A 1 85 ? -5.818 5.521 16.329 1.00 96.44 85 GLU A C 1
ATOM 687 O O . GLU A 1 85 ? -4.593 5.586 16.467 1.00 96.44 85 GLU A O 1
ATOM 692 N N . LEU A 1 86 ? -6.422 4.378 15.991 1.00 96.12 86 LEU A N 1
ATOM 693 C CA . LEU A 1 86 ? -5.674 3.148 15.764 1.00 96.12 86 LEU A CA 1
ATOM 694 C C . LEU A 1 86 ? -4.815 3.228 14.498 1.00 96.12 86 LEU A C 1
ATOM 696 O O . LEU A 1 86 ? -3.705 2.689 14.485 1.00 96.12 86 LEU A O 1
ATOM 700 N N . TRP A 1 87 ? -5.285 3.921 13.460 1.00 96.31 87 TRP A N 1
ATOM 701 C CA . TRP A 1 87 ? -4.515 4.190 12.248 1.00 96.31 87 TRP A CA 1
ATOM 702 C C . TRP A 1 87 ? -3.195 4.898 12.574 1.00 96.31 87 TRP A C 1
ATOM 704 O O . TRP A 1 87 ? -2.131 4.419 12.177 1.00 96.31 87 TRP A O 1
ATOM 714 N N . ASP A 1 88 ? -3.237 5.964 13.374 1.00 96.00 88 ASP A N 1
ATOM 715 C CA . ASP A 1 88 ? -2.032 6.688 13.791 1.00 96.00 88 ASP A CA 1
ATOM 716 C C . ASP A 1 88 ? -1.165 5.857 14.752 1.00 96.00 88 ASP A C 1
ATOM 718 O O . ASP A 1 88 ? 0.048 5.734 14.564 1.00 96.00 88 ASP A O 1
ATOM 722 N N . ARG A 1 89 ? -1.773 5.185 15.740 1.00 96.19 89 ARG A N 1
ATOM 723 C CA . ARG A 1 89 ? -1.050 4.339 16.712 1.00 96.19 89 ARG A CA 1
ATOM 724 C C . ARG A 1 89 ? -0.329 3.148 16.082 1.00 96.19 89 ARG A C 1
ATOM 726 O O . ARG A 1 89 ? 0.642 2.646 16.648 1.00 96.19 89 ARG A O 1
ATOM 733 N N . THR A 1 90 ? -0.804 2.660 14.940 1.00 94.62 90 THR A N 1
ATOM 734 C CA . THR A 1 90 ? -0.184 1.542 14.216 1.00 94.62 90 THR A CA 1
ATOM 735 C C . THR A 1 90 ? 0.848 1.985 13.188 1.00 94.62 90 THR A C 1
ATOM 737 O O . THR A 1 90 ? 1.329 1.138 12.433 1.00 94.62 90 THR A O 1
ATOM 740 N N . ASN A 1 91 ? 1.226 3.269 13.191 1.00 94.69 91 ASN A N 1
ATOM 741 C CA . ASN A 1 91 ? 2.092 3.871 12.180 1.00 94.69 91 ASN A CA 1
ATOM 742 C C . ASN A 1 91 ? 1.563 3.580 10.771 1.00 94.69 91 ASN A C 1
ATOM 744 O O . ASN A 1 91 ? 2.304 3.133 9.896 1.00 94.69 91 ASN A O 1
ATOM 748 N N . HIS A 1 92 ? 0.243 3.727 10.595 1.00 95.50 92 HIS A N 1
ATOM 749 C CA . HIS A 1 92 ? -0.426 3.597 9.302 1.00 95.50 92 HIS A CA 1
ATOM 750 C C . HIS A 1 92 ? -0.238 2.212 8.654 1.00 95.50 92 HIS A C 1
ATOM 752 O O . HIS A 1 92 ? -0.146 2.073 7.433 1.00 95.50 92 HIS A O 1
ATOM 758 N N . ASN A 1 93 ? -0.146 1.162 9.478 1.00 93.62 93 ASN A N 1
ATOM 759 C CA . ASN A 1 93 ? -0.061 -0.227 9.035 1.00 93.62 93 ASN A CA 1
ATOM 760 C C . ASN A 1 93 ? -1.453 -0.886 9.090 1.00 93.62 93 ASN A C 1
ATOM 762 O O . ASN A 1 93 ? -1.910 -1.236 10.182 1.00 93.62 93 ASN A O 1
ATOM 766 N N . PRO A 1 94 ? -2.123 -1.125 7.946 1.00 93.19 94 PRO A N 1
ATOM 767 C CA . PRO A 1 94 ? -3.488 -1.641 7.947 1.00 93.19 94 PRO A CA 1
ATOM 768 C C . PRO A 1 94 ? -3.582 -3.095 8.429 1.00 93.19 94 PRO A C 1
ATOM 770 O O . PRO A 1 94 ? -4.587 -3.468 9.027 1.00 93.19 94 PRO A O 1
ATOM 773 N N . VAL A 1 95 ? -2.535 -3.910 8.249 1.00 92.25 95 VAL A N 1
ATOM 774 C CA . VAL A 1 95 ? -2.496 -5.281 8.788 1.00 92.25 95 VAL A CA 1
ATOM 775 C C . VAL A 1 95 ? -2.518 -5.232 10.314 1.00 92.25 95 VAL A C 1
ATOM 777 O O . VAL A 1 95 ? -3.380 -5.842 10.945 1.00 92.25 95 VAL A O 1
ATOM 780 N N . ARG A 1 96 ? -1.619 -4.442 10.911 1.00 91.69 96 ARG A N 1
ATOM 781 C CA . ARG A 1 96 ? -1.546 -4.272 12.367 1.00 91.69 96 ARG A CA 1
ATOM 782 C C . ARG A 1 96 ? -2.810 -3.619 12.927 1.00 91.69 96 ARG A C 1
ATOM 784 O O . ARG A 1 96 ? -3.265 -4.001 14.001 1.00 91.69 96 ARG A O 1
ATOM 791 N N . MET A 1 97 ? -3.387 -2.662 12.200 1.00 93.62 97 MET A N 1
ATOM 792 C CA . MET A 1 97 ? -4.655 -2.029 12.559 1.00 93.62 97 MET A CA 1
ATOM 793 C C . MET A 1 97 ? -5.775 -3.062 12.666 1.00 93.62 97 MET A C 1
ATOM 795 O O . MET A 1 97 ? -6.431 -3.124 13.702 1.00 93.62 97 MET A O 1
ATOM 799 N N . LEU A 1 98 ? -5.967 -3.916 11.655 1.00 92.69 98 LEU A N 1
ATOM 800 C CA . LEU A 1 98 ? -6.997 -4.956 11.714 1.00 92.69 98 LEU A CA 1
ATOM 801 C C . LEU A 1 98 ? -6.739 -5.960 12.845 1.00 92.69 98 LEU A C 1
ATOM 803 O O . LEU A 1 98 ? -7.682 -6.370 13.512 1.00 92.69 98 LEU A O 1
ATOM 807 N N . GLN A 1 99 ? -5.479 -6.318 13.113 1.00 91.38 99 GLN A N 1
ATOM 808 C CA . GLN A 1 99 ? -5.123 -7.221 14.218 1.00 91.38 99 GLN A CA 1
ATOM 809 C C . GLN A 1 99 ? -5.434 -6.647 15.605 1.00 91.38 99 GLN A C 1
ATOM 811 O O . GLN A 1 99 ? -5.741 -7.400 16.525 1.00 91.38 99 GLN A O 1
ATOM 816 N N . LEU A 1 100 ? -5.328 -5.326 15.767 1.00 92.62 100 LEU A N 1
ATOM 817 C CA . LEU A 1 100 ? -5.580 -4.630 17.031 1.00 92.62 100 LEU A CA 1
ATOM 818 C C . LEU A 1 100 ? -6.999 -4.051 17.132 1.00 92.62 100 LEU A C 1
ATOM 820 O O . LEU A 1 100 ? -7.361 -3.503 18.176 1.00 92.62 100 LEU A O 1
ATOM 824 N N . SER A 1 101 ? -7.793 -4.149 16.064 1.00 93.31 101 SER A N 1
ATOM 825 C CA . SER A 1 101 ? -9.167 -3.653 16.038 1.00 93.31 101 SER A CA 1
ATOM 826 C C . SER A 1 101 ? -10.034 -4.465 16.996 1.00 93.31 101 SER A C 1
ATOM 828 O O . SER A 1 101 ? -10.018 -5.695 16.991 1.00 93.31 101 SER A O 1
ATOM 830 N N . ARG A 1 102 ? -10.820 -3.774 17.828 1.00 92.25 102 ARG A N 1
ATOM 831 C CA . ARG A 1 102 ? -11.797 -4.436 18.704 1.00 92.25 102 ARG A CA 1
ATOM 832 C C . ARG A 1 102 ? -12.944 -4.972 17.856 1.00 92.25 102 ARG A C 1
ATOM 834 O O . ARG A 1 102 ? -13.443 -4.257 16.989 1.00 92.25 102 ARG A O 1
ATOM 841 N N . GLN A 1 103 ? -13.428 -6.167 18.184 1.00 91.81 103 GLN A N 1
ATOM 842 C CA . GLN A 1 103 ? -14.536 -6.796 17.462 1.00 91.81 103 GLN A CA 1
ATOM 843 C C . GLN A 1 103 ? -15.776 -5.891 17.385 1.00 91.81 103 GLN A C 1
ATOM 845 O O . GLN A 1 103 ? -16.311 -5.683 16.303 1.00 91.81 103 GLN A O 1
ATOM 850 N N . ALA A 1 104 ? -16.152 -5.254 18.499 1.00 93.31 104 ALA A N 1
ATOM 851 C CA . ALA A 1 104 ? -17.286 -4.330 18.548 1.00 93.31 104 ALA A CA 1
ATOM 852 C C . ALA A 1 104 ? -17.171 -3.165 17.545 1.00 93.31 104 ALA A C 1
ATOM 854 O O . ALA A 1 104 ? -18.173 -2.739 16.982 1.00 93.31 104 ALA A O 1
ATOM 855 N N . ARG A 1 105 ? -15.952 -2.669 17.283 1.00 94.06 105 ARG A N 1
ATOM 856 C CA . ARG A 1 105 ? -15.728 -1.599 16.300 1.00 94.06 105 ARG A CA 1
ATOM 857 C C . ARG A 1 105 ? -15.888 -2.112 14.870 1.00 94.06 105 ARG A C 1
ATOM 859 O O . ARG A 1 105 ? -16.477 -1.430 14.040 1.00 94.06 105 ARG A O 1
ATOM 866 N N . LEU A 1 106 ? -15.381 -3.311 14.583 1.00 94.56 106 LEU A N 1
ATOM 867 C CA . LEU A 1 106 ? -15.562 -3.952 13.277 1.00 94.56 106 LEU A CA 1
ATOM 868 C C . LEU A 1 106 ? -17.046 -4.227 13.004 1.00 94.56 106 LEU A C 1
ATOM 870 O O . LEU A 1 106 ? -17.520 -3.979 11.900 1.00 94.56 106 LEU A O 1
ATOM 874 N N . GLU A 1 107 ? -17.791 -4.680 14.011 1.00 94.56 107 GLU A N 1
ATOM 875 C CA . GLU A 1 107 ? -19.239 -4.882 13.923 1.00 94.56 107 GLU A CA 1
ATOM 876 C C . GLU A 1 107 ? -19.989 -3.565 13.704 1.00 94.56 107 GLU A C 1
ATOM 878 O O . GLU A 1 107 ? -20.806 -3.485 12.790 1.00 94.56 107 GLU A O 1
ATOM 883 N N . GLU A 1 108 ? -19.674 -2.514 14.464 1.00 95.00 108 GLU A N 1
ATOM 884 C CA . GLU A 1 108 ? -20.252 -1.176 14.289 1.00 95.00 108 GLU A CA 1
ATOM 885 C C . GLU A 1 108 ? -20.064 -0.669 12.852 1.00 95.00 108 GLU A C 1
ATOM 887 O O . GLU A 1 108 ? -21.032 -0.324 12.171 1.00 95.00 108 GLU A O 1
ATOM 892 N N . VAL A 1 109 ? -18.824 -0.689 12.357 1.00 95.44 109 VAL A N 1
ATOM 893 C CA . VAL A 1 109 ? -18.497 -0.201 11.013 1.00 95.44 109 VAL A CA 1
ATOM 894 C C . VAL A 1 109 ? -19.093 -1.100 9.924 1.00 95.44 109 VAL A C 1
ATOM 896 O O . VAL A 1 109 ? -19.474 -0.610 8.862 1.00 95.44 109 VAL A O 1
ATOM 899 N N . SER A 1 110 ? -19.268 -2.399 10.189 1.00 95.44 110 SER A N 1
ATOM 900 C CA . SER A 1 110 ? -19.966 -3.306 9.267 1.00 95.44 110 SER A CA 1
ATOM 901 C C . SER A 1 110 ? -21.444 -2.957 9.059 1.00 95.44 110 SER A C 1
ATOM 903 O O . SER A 1 110 ? -22.041 -3.441 8.102 1.00 95.44 110 SER A O 1
ATOM 905 N N . GLN A 1 111 ? -22.039 -2.129 9.925 1.00 95.50 111 GLN A N 1
ATOM 906 C CA . GLN A 1 111 ? -23.416 -1.642 9.790 1.00 95.50 111 GLN A CA 1
ATOM 907 C C . GLN A 1 111 ? -23.494 -0.204 9.249 1.00 95.50 111 GLN A C 1
ATOM 909 O O . GLN A 1 111 ? -24.582 0.271 8.906 1.00 95.50 111 GLN A O 1
ATOM 914 N N . ASP A 1 112 ? -22.363 0.497 9.128 1.00 96.69 112 ASP A N 1
ATOM 915 C CA . ASP A 1 112 ? -22.324 1.849 8.580 1.00 96.69 112 ASP A CA 1
ATOM 916 C C . ASP A 1 112 ? -22.402 1.829 7.046 1.00 96.69 112 ASP A C 1
ATOM 918 O O . ASP A 1 112 ? -21.449 1.519 6.328 1.00 96.69 112 ASP A O 1
ATOM 922 N N . LYS A 1 113 ? -23.558 2.245 6.520 1.00 96.38 113 LYS A N 1
ATOM 923 C CA . LYS A 1 113 ? -23.822 2.328 5.076 1.00 96.38 113 LYS A CA 1
ATOM 924 C C . LYS A 1 113 ? -22.857 3.253 4.333 1.00 96.38 113 LYS A C 1
ATOM 926 O O . LYS A 1 113 ? -22.594 3.016 3.154 1.00 96.38 113 LYS A O 1
ATOM 931 N N . ASN A 1 114 ? -22.369 4.316 4.972 1.00 96.62 114 ASN A N 1
ATOM 932 C CA . ASN A 1 114 ? -21.428 5.233 4.336 1.00 96.62 114 ASN A CA 1
ATOM 933 C C . ASN A 1 114 ? -20.058 4.575 4.185 1.00 96.62 114 ASN A C 1
ATOM 935 O O . ASN A 1 114 ? -19.504 4.604 3.085 1.00 96.62 114 ASN A O 1
ATOM 939 N N . PHE A 1 115 ? -19.566 3.930 5.245 1.00 97.19 115 PHE A N 1
ATOM 940 C CA . PHE A 1 115 ? -18.317 3.178 5.195 1.00 97.19 115 PHE A CA 1
ATOM 941 C C . PHE A 1 115 ? -18.388 2.024 4.191 1.00 97.19 115 PHE A C 1
ATOM 943 O O . PHE A 1 115 ? -17.497 1.880 3.361 1.00 97.19 115 PHE A O 1
ATOM 950 N N . LEU A 1 116 ? -19.465 1.231 4.197 1.00 97.38 116 LEU A N 1
ATOM 951 C CA . LEU A 1 116 ? -19.625 0.117 3.254 1.00 97.38 116 LEU A CA 1
ATOM 952 C C . LEU A 1 116 ? -19.649 0.579 1.790 1.00 97.38 116 LEU A C 1
ATOM 954 O O . LEU A 1 116 ? -19.103 -0.100 0.918 1.00 97.38 116 LEU A O 1
ATOM 958 N N . ARG A 1 117 ? -20.261 1.737 1.506 1.00 97.38 117 ARG A N 1
ATOM 959 C CA . ARG A 1 117 ? -20.233 2.340 0.167 1.00 97.38 117 ARG A CA 1
ATOM 960 C C . ARG A 1 117 ? -18.807 2.723 -0.229 1.00 97.38 117 ARG A C 1
ATOM 962 O O . ARG A 1 117 ? -18.373 2.346 -1.313 1.00 97.38 117 ARG A O 1
ATOM 969 N N . GLU A 1 118 ? -18.080 3.410 0.651 1.00 97.56 118 GLU A N 1
ATOM 970 C CA . GLU A 1 118 ? -16.680 3.789 0.414 1.00 97.56 118 GLU A CA 1
ATOM 971 C C . GLU A 1 118 ? -15.788 2.553 0.214 1.00 97.56 118 GLU A C 1
ATOM 973 O O . GLU A 1 118 ? -15.043 2.476 -0.762 1.00 97.56 118 GLU A O 1
ATOM 978 N N . LEU A 1 119 ? -15.921 1.542 1.078 1.00 98.00 119 LEU A N 1
ATOM 979 C CA . LEU A 1 119 ? -15.215 0.266 0.970 1.00 98.00 119 LEU A CA 1
ATOM 980 C C . LEU A 1 119 ? -15.453 -0.379 -0.394 1.00 98.00 119 LEU A C 1
ATOM 982 O O . LEU A 1 119 ? -14.502 -0.801 -1.052 1.00 98.00 119 LEU A O 1
ATOM 986 N N . LYS A 1 120 ? -16.714 -0.434 -0.835 1.00 97.69 120 LYS A N 1
ATOM 987 C CA . LYS A 1 120 ? -17.067 -0.995 -2.136 1.00 97.69 120 LYS A CA 1
ATOM 988 C C . LYS A 1 120 ? -16.425 -0.208 -3.279 1.00 97.69 120 LYS A C 1
ATOM 990 O O . LYS A 1 120 ? -15.845 -0.817 -4.171 1.00 97.69 120 LYS A O 1
ATOM 995 N N . GLU A 1 121 ? -16.494 1.119 -3.261 1.00 97.88 121 GLU A N 1
ATOM 996 C CA . GLU A 1 121 ? -15.914 1.975 -4.307 1.00 97.88 121 GLU A CA 1
ATOM 997 C C . GLU A 1 121 ? -14.388 1.823 -4.412 1.00 97.88 121 GLU A C 1
ATOM 999 O O . GLU A 1 121 ? -13.836 1.698 -5.515 1.00 97.88 121 GLU A O 1
ATOM 1004 N N . VAL A 1 122 ? -13.698 1.789 -3.270 1.00 98.06 122 VAL A N 1
ATOM 1005 C CA . VAL A 1 122 ? -12.245 1.588 -3.204 1.00 98.06 122 VAL A CA 1
ATOM 1006 C C . VAL A 1 122 ? -11.879 0.177 -3.657 1.00 98.06 122 VAL A C 1
ATOM 1008 O O . VAL A 1 122 ? -10.981 0.013 -4.483 1.00 98.06 122 VAL A O 1
ATOM 1011 N N . HIS A 1 123 ? -12.601 -0.843 -3.194 1.00 97.62 123 HIS A N 1
ATOM 1012 C CA . HIS A 1 123 ? -12.363 -2.224 -3.603 1.00 97.62 123 HIS A CA 1
ATOM 1013 C C . HIS A 1 123 ? -12.638 -2.434 -5.102 1.00 97.62 123 HIS A C 1
ATOM 1015 O O . HIS A 1 123 ? -11.843 -3.071 -5.790 1.00 97.62 123 HIS A O 1
ATOM 1021 N N . ASP A 1 124 ? -13.691 -1.838 -5.660 1.00 97.56 124 ASP A N 1
ATOM 1022 C CA . ASP A 1 124 ? -13.956 -1.873 -7.102 1.00 97.56 124 ASP A CA 1
ATOM 1023 C C . ASP A 1 124 ? -12.837 -1.168 -7.887 1.00 97.56 124 ASP A C 1
ATOM 1025 O O . ASP A 1 124 ? -12.449 -1.619 -8.968 1.00 97.56 124 ASP A O 1
ATOM 1029 N N . SER A 1 125 ? -12.275 -0.080 -7.349 1.00 96.44 125 SER A N 1
ATOM 1030 C CA . SER A 1 125 ? -11.096 0.594 -7.917 1.00 96.44 125 SER A CA 1
ATOM 1031 C C . SER A 1 125 ? -9.859 -0.300 -7.893 1.00 96.44 125 SER A C 1
ATOM 1033 O O . SER A 1 125 ? -9.188 -0.433 -8.917 1.00 96.44 125 SER A O 1
ATOM 1035 N N . PHE A 1 126 ? -9.612 -0.987 -6.778 1.00 95.50 126 PHE A N 1
ATOM 1036 C CA . PHE A 1 126 ? -8.541 -1.970 -6.636 1.00 95.50 126 PHE A CA 1
ATOM 1037 C C . PHE A 1 126 ? -8.682 -3.114 -7.650 1.00 95.50 126 PHE A C 1
ATOM 1039 O O . PHE A 1 126 ? -7.746 -3.431 -8.387 1.00 95.50 126 PHE A O 1
ATOM 1046 N N . ARG A 1 127 ? -9.878 -3.702 -7.767 1.00 95.25 127 ARG A N 1
ATOM 1047 C CA . ARG A 1 127 ? -10.153 -4.772 -8.738 1.00 95.25 127 ARG A CA 1
ATOM 1048 C C . ARG A 1 127 ? -9.966 -4.301 -10.172 1.00 95.25 127 ARG A C 1
ATOM 1050 O O . ARG A 1 127 ? -9.323 -5.002 -10.953 1.00 95.25 127 ARG A O 1
ATOM 1057 N N . ARG A 1 128 ? -10.463 -3.107 -10.514 1.00 94.12 128 ARG A N 1
ATOM 1058 C CA . ARG A 1 128 ? -10.231 -2.494 -11.831 1.00 94.12 128 ARG A CA 1
ATOM 1059 C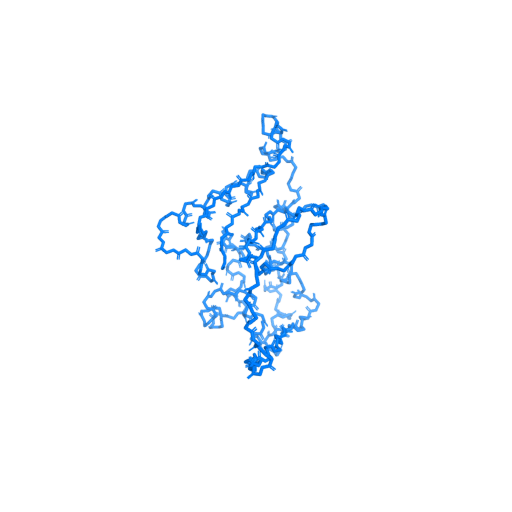 C . ARG A 1 128 ? -8.743 -2.303 -12.089 1.00 94.12 128 ARG A C 1
ATOM 1061 O O . ARG A 1 128 ? -8.277 -2.706 -13.150 1.00 94.12 128 ARG A O 1
ATOM 1068 N N . TYR A 1 129 ? -7.993 -1.777 -11.118 1.00 92.56 129 TYR A N 1
ATOM 1069 C CA . TYR A 1 129 ? -6.546 -1.596 -11.212 1.00 92.56 129 TYR A CA 1
ATOM 1070 C C . TYR A 1 129 ? -5.825 -2.910 -11.526 1.00 92.56 129 TYR A C 1
ATOM 1072 O O . TYR A 1 129 ? -5.005 -2.949 -12.450 1.00 92.56 129 TYR A O 1
ATOM 1080 N N . LEU A 1 130 ? -6.157 -3.996 -10.818 1.00 89.75 130 LEU A N 1
ATOM 1081 C CA . LEU A 1 130 ? -5.589 -5.329 -11.044 1.00 89.75 130 LEU A CA 1
ATOM 1082 C C . LEU A 1 130 ? -6.013 -5.946 -12.389 1.00 89.75 130 LEU A C 1
ATOM 1084 O O . LEU A 1 130 ? -5.222 -6.642 -13.025 1.00 89.75 130 LEU A O 1
ATOM 1088 N N . ALA A 1 131 ? -7.233 -5.673 -12.851 1.00 91.00 131 ALA A N 1
ATOM 1089 C CA . ALA A 1 131 ? -7.796 -6.265 -14.063 1.00 91.00 131 ALA A CA 1
ATOM 1090 C C . ALA A 1 131 ? -7.455 -5.519 -15.367 1.00 91.00 131 ALA A C 1
ATOM 1092 O O . ALA A 1 131 ? -7.796 -6.025 -16.439 1.00 91.00 131 ALA A O 1
ATOM 1093 N N . ARG A 1 132 ? -6.788 -4.352 -15.307 1.00 88.12 132 ARG A N 1
ATOM 1094 C CA . ARG A 1 132 ? -6.426 -3.554 -16.499 1.00 88.12 132 ARG A CA 1
ATOM 1095 C C . ARG A 1 132 ? -5.730 -4.402 -17.571 1.00 88.12 132 ARG A C 1
ATOM 1097 O O . ARG A 1 132 ? -4.838 -5.205 -17.269 1.00 88.12 132 ARG A O 1
ATOM 1104 N N . LYS A 1 133 ? -6.151 -4.221 -18.823 1.00 83.62 133 LYS A N 1
ATOM 1105 C CA . LYS A 1 133 ? -5.607 -4.923 -20.005 1.00 83.62 133 LYS A CA 1
ATOM 1106 C C . LYS A 1 133 ? -4.961 -3.965 -21.007 1.00 83.62 133 LYS A C 1
ATOM 1108 O O . LYS A 1 133 ? -4.131 -4.384 -21.798 1.00 83.62 133 LYS A O 1
ATOM 1113 N N . ASP A 1 134 ? -5.332 -2.699 -20.926 1.00 85.75 134 ASP A N 1
ATOM 1114 C CA . ASP A 1 134 ? -4.933 -1.553 -21.735 1.00 85.75 134 ASP A CA 1
ATOM 1115 C C . ASP A 1 134 ? -3.760 -0.785 -21.103 1.00 85.75 134 ASP A C 1
ATOM 1117 O O . ASP A 1 134 ? -3.723 0.440 -21.074 1.00 85.75 134 ASP A O 1
ATOM 1121 N N . THR A 1 135 ? -2.797 -1.509 -20.539 1.00 85.88 135 THR A N 1
ATOM 1122 C CA . THR A 1 135 ? -1.608 -0.930 -19.907 1.00 85.88 135 THR A CA 1
ATOM 1123 C C . THR A 1 135 ? -0.431 -0.908 -20.873 1.00 85.88 135 THR A C 1
ATOM 1125 O O . THR A 1 135 ? -0.385 -1.683 -21.832 1.00 85.88 135 THR A O 1
ATOM 1128 N N . TYR A 1 136 ? 0.559 -0.049 -20.614 1.00 86.44 136 TYR A N 1
ATOM 1129 C CA . TYR A 1 136 ? 1.772 0.017 -21.434 1.00 86.44 136 TYR A CA 1
ATOM 1130 C C . TYR A 1 136 ? 2.472 -1.348 -21.521 1.00 86.44 136 TYR A C 1
ATOM 1132 O O . TYR A 1 136 ? 2.800 -1.800 -22.610 1.00 86.44 136 TYR A O 1
ATOM 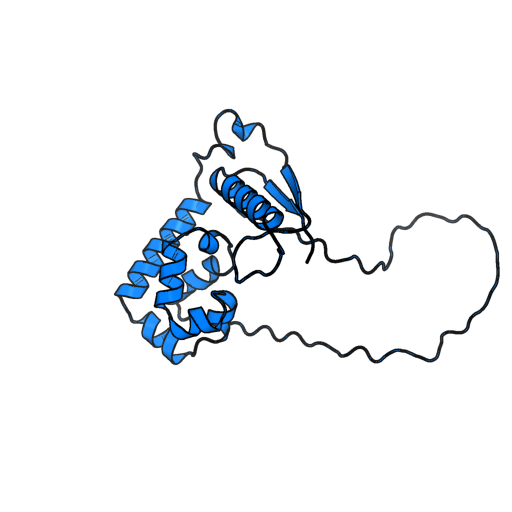1140 N N . GLY A 1 137 ? 2.623 -2.065 -20.402 1.00 83.12 137 GLY A N 1
ATOM 1141 C CA . GLY A 1 137 ? 3.241 -3.395 -20.370 1.00 83.12 137 GLY A CA 1
ATOM 1142 C C . GLY A 1 137 ? 2.486 -4.472 -21.157 1.00 83.12 137 GLY A C 1
ATOM 1143 O O . GLY A 1 137 ? 3.074 -5.488 -21.520 1.00 83.12 137 GLY A O 1
ATOM 1144 N N . LYS A 1 138 ? 1.201 -4.255 -21.466 1.00 80.00 138 LYS A N 1
ATOM 114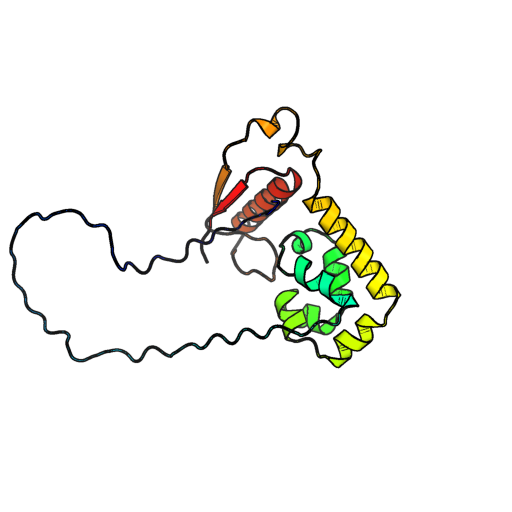5 C CA . LYS A 1 138 ? 0.369 -5.190 -22.241 1.00 80.00 138 LYS A CA 1
ATOM 1146 C C . LYS A 1 138 ? 0.102 -4.749 -23.679 1.00 80.00 138 LYS A C 1
ATOM 1148 O O . LYS A 1 138 ? -0.396 -5.558 -24.459 1.00 80.00 138 LYS A O 1
ATOM 1153 N N . THR A 1 139 ? 0.413 -3.506 -24.044 1.00 81.75 139 THR A N 1
ATOM 1154 C CA . THR A 1 139 ? 0.074 -2.924 -25.352 1.00 81.75 139 THR A CA 1
ATOM 1155 C C . THR A 1 139 ? 1.303 -2.350 -26.065 1.00 81.75 139 THR A C 1
ATOM 1157 O O . THR A 1 139 ? 2.277 -1.927 -25.443 1.00 81.75 139 THR A O 1
ATOM 1160 N N . GLY A 1 140 ? 1.273 -2.323 -27.401 1.00 72.19 140 GLY A N 1
ATOM 1161 C CA . GLY A 1 140 ? 2.294 -1.657 -28.218 1.00 72.19 140 GLY A CA 1
ATOM 1162 C C . GLY A 1 140 ? 3.726 -2.155 -27.971 1.00 72.19 140 GLY A C 1
ATOM 1163 O O . GLY A 1 140 ? 4.003 -3.345 -28.052 1.00 72.19 140 GLY A O 1
ATOM 1164 N N . HIS A 1 141 ? 4.650 -1.231 -27.695 1.00 69.44 141 HIS A N 1
ATOM 1165 C CA . HIS A 1 141 ? 6.077 -1.527 -27.502 1.00 69.44 141 HIS A CA 1
ATOM 1166 C C . HIS A 1 141 ? 6.408 -2.106 -26.113 1.00 69.44 141 HIS A C 1
ATOM 1168 O O . HIS A 1 141 ? 7.473 -2.696 -25.940 1.00 69.44 141 HIS A O 1
ATOM 1174 N N . GLY A 1 142 ? 5.524 -1.966 -25.119 1.00 64.25 142 GLY A N 1
ATOM 1175 C CA . GLY A 1 142 ? 5.768 -2.476 -23.766 1.00 64.25 142 GLY A CA 1
ATOM 1176 C C . GLY A 1 142 ? 5.551 -3.986 -23.635 1.00 64.25 142 GLY A C 1
ATOM 1177 O O . GLY A 1 142 ? 6.208 -4.621 -22.811 1.00 64.25 142 GLY A O 1
ATOM 1178 N N . SER A 1 143 ? 4.747 -4.597 -24.515 1.00 65.94 143 SER A N 1
ATOM 1179 C CA . SER A 1 143 ? 4.580 -6.060 -24.565 1.00 65.94 143 SER A CA 1
ATOM 1180 C C . SER A 1 143 ? 5.846 -6.805 -25.001 1.00 65.94 143 SER A C 1
ATOM 1182 O O . SER A 1 143 ? 5.924 -8.027 -24.872 1.00 65.94 143 SER A O 1
ATOM 1184 N N . VAL A 1 144 ? 6.853 -6.085 -25.514 1.00 65.56 144 VAL A N 1
ATOM 1185 C CA . VAL A 1 144 ? 8.165 -6.643 -25.874 1.00 65.56 144 VAL A CA 1
ATOM 1186 C C . VAL A 1 144 ? 8.917 -7.128 -24.623 1.00 65.56 144 VAL A C 1
ATOM 1188 O O . VAL A 1 144 ? 9.688 -8.087 -24.704 1.00 65.56 144 VAL A O 1
ATOM 1191 N N . PHE A 1 145 ? 8.625 -6.567 -23.440 1.00 67.94 145 PHE A N 1
ATOM 1192 C CA . PHE A 1 145 ? 9.153 -7.020 -22.144 1.00 67.94 145 PHE A CA 1
ATOM 1193 C C . PHE A 1 145 ? 8.435 -8.281 -21.628 1.00 67.94 145 PHE A C 1
ATOM 1195 O O . PHE A 1 145 ? 7.917 -8.330 -20.514 1.00 67.94 145 PHE A O 1
ATOM 1202 N N . SER A 1 146 ? 8.406 -9.333 -22.450 1.00 72.31 146 SER A N 1
ATOM 1203 C CA . SER A 1 146 ? 7.823 -10.632 -22.083 1.00 72.31 146 SER A CA 1
ATOM 1204 C C . SER A 1 146 ? 8.592 -11.324 -20.951 1.00 72.31 146 SER A C 1
ATOM 1206 O O . SER A 1 146 ? 8.003 -12.048 -20.145 1.00 72.31 146 SER A O 1
ATOM 1208 N N . LYS A 1 147 ? 9.905 -11.079 -20.857 1.00 83.62 147 LYS A N 1
ATOM 1209 C CA . LYS A 1 147 ? 10.762 -11.606 -19.789 1.00 83.62 147 LYS A CA 1
ATOM 1210 C C . LYS A 1 147 ? 10.691 -10.724 -18.535 1.00 83.62 147 LYS A C 1
ATOM 1212 O O . LYS A 1 147 ? 10.620 -9.504 -18.676 1.00 83.62 147 LYS A O 1
ATOM 1217 N N . PRO A 1 148 ? 10.764 -11.313 -17.327 1.00 86.19 148 PRO A N 1
ATOM 1218 C CA . PRO A 1 148 ? 10.792 -10.541 -16.091 1.00 86.19 148 PRO A CA 1
ATOM 1219 C C . PRO A 1 148 ? 12.001 -9.600 -16.010 1.00 86.19 148 PRO A C 1
ATOM 1221 O O . PRO A 1 148 ? 13.132 -10.007 -16.278 1.00 86.19 148 PRO A O 1
ATOM 1224 N N . ILE A 1 149 ? 11.761 -8.364 -15.584 1.00 89.25 149 ILE A N 1
ATOM 1225 C CA . ILE A 1 149 ? 12.774 -7.381 -15.202 1.00 89.25 149 ILE A CA 1
ATOM 1226 C C . ILE A 1 149 ? 13.093 -7.610 -13.726 1.00 89.25 149 ILE A C 1
ATOM 1228 O O . ILE A 1 149 ? 12.236 -7.403 -12.868 1.00 89.25 149 ILE A O 1
ATOM 1232 N N . ALA A 1 150 ? 14.318 -8.035 -13.427 1.00 93.75 150 ALA A N 1
ATOM 1233 C CA . ALA A 1 150 ? 14.809 -8.145 -12.059 1.00 93.75 150 ALA A CA 1
ATOM 1234 C C . ALA A 1 150 ? 15.441 -6.811 -11.631 1.00 93.75 150 ALA A C 1
ATOM 1236 O O . ALA A 1 150 ? 16.452 -6.395 -12.196 1.00 93.75 150 ALA A O 1
ATOM 1237 N N . TYR A 1 151 ? 14.840 -6.139 -10.650 1.00 93.25 151 TYR A N 1
ATOM 1238 C CA . TYR A 1 151 ? 15.300 -4.854 -10.133 1.00 93.25 151 TYR A CA 1
ATOM 1239 C C . TYR A 1 151 ? 15.882 -5.025 -8.734 1.00 93.25 151 TYR A C 1
ATOM 1241 O O . TYR A 1 151 ? 15.157 -5.298 -7.778 1.00 93.25 151 TYR A O 1
ATOM 1249 N N . PHE A 1 152 ? 17.197 -4.863 -8.626 1.00 94.88 152 PHE A N 1
ATOM 1250 C CA . PHE A 1 152 ? 17.927 -5.011 -7.374 1.00 94.88 152 PHE A CA 1
ATOM 1251 C C . PHE A 1 152 ? 18.110 -3.652 -6.706 1.00 94.88 152 PHE A C 1
ATOM 1253 O O . PHE A 1 152 ? 18.617 -2.715 -7.321 1.00 94.88 152 PHE A O 1
ATOM 1260 N N . SER A 1 153 ? 17.740 -3.562 -5.434 1.00 93.00 153 SER A N 1
ATOM 1261 C CA . SER A 1 153 ? 18.052 -2.416 -4.582 1.00 93.00 153 SER A CA 1
ATOM 1262 C C . SER A 1 153 ? 18.320 -2.900 -3.165 1.00 93.00 153 SER A C 1
ATOM 1264 O O . SER A 1 153 ? 17.694 -3.848 -2.698 1.00 93.00 153 SER A O 1
ATOM 1266 N N . ALA A 1 154 ? 19.248 -2.242 -2.471 1.00 91.50 154 ALA A N 1
ATOM 1267 C CA . ALA A 1 154 ? 19.501 -2.523 -1.059 1.00 91.50 154 ALA A CA 1
ATOM 1268 C C . ALA A 1 154 ? 18.320 -2.098 -0.169 1.00 91.50 154 ALA A C 1
ATOM 1270 O O . ALA A 1 154 ? 18.106 -2.692 0.880 1.00 91.50 154 ALA A O 1
ATOM 1271 N N . GLU A 1 155 ? 17.550 -1.101 -0.612 1.00 91.31 155 GLU A N 1
ATOM 1272 C CA . GLU A 1 155 ? 16.461 -0.481 0.144 1.00 91.31 155 GLU A CA 1
ATOM 1273 C C . GLU A 1 155 ? 15.239 -0.221 -0.748 1.00 91.31 155 GLU A C 1
ATOM 1275 O O . GLU A 1 155 ? 15.379 0.054 -1.947 1.00 91.31 155 GLU A O 1
ATOM 1280 N N . PHE A 1 156 ? 14.046 -0.243 -0.152 1.00 92.19 156 PHE A N 1
ATOM 1281 C CA . PHE A 1 156 ? 12.784 0.121 -0.799 1.00 92.19 156 PHE A CA 1
ATOM 1282 C C . PHE A 1 156 ? 11.875 0.899 0.160 1.00 92.19 156 PHE A C 1
ATOM 1284 O O . PHE A 1 156 ? 11.338 0.359 1.126 1.00 92.19 156 PHE A O 1
ATOM 1291 N N . GLY A 1 157 ? 11.651 2.172 -0.154 1.00 92.19 157 GLY A N 1
ATOM 1292 C CA . GLY A 1 157 ? 10.772 3.076 0.577 1.00 92.19 157 GLY A CA 1
ATOM 1293 C C . GLY A 1 157 ? 9.373 3.100 -0.023 1.00 92.19 157 GLY A C 1
ATOM 1294 O O . GLY A 1 157 ? 9.043 3.976 -0.819 1.00 92.19 157 GLY A O 1
ATOM 1295 N N . PHE A 1 158 ? 8.539 2.126 0.345 1.00 90.12 158 PHE A N 1
ATOM 1296 C CA . PHE A 1 158 ? 7.143 2.085 -0.107 1.00 90.12 158 PHE A CA 1
ATOM 1297 C C . PHE A 1 158 ? 6.245 3.019 0.703 1.00 90.12 158 PHE A C 1
ATOM 1299 O O . PHE A 1 158 ? 5.469 3.782 0.123 1.00 90.12 158 PHE A O 1
ATOM 1306 N N . HIS A 1 159 ? 6.352 2.925 2.028 1.00 91.44 159 HIS A N 1
ATOM 1307 C CA . HIS A 1 159 ? 5.494 3.597 2.995 1.00 91.44 159 HIS A CA 1
ATOM 1308 C C . HIS A 1 159 ? 6.162 3.604 4.375 1.00 91.44 159 HIS A C 1
ATOM 1310 O O . HIS A 1 159 ? 6.913 2.681 4.692 1.00 91.44 159 HIS A O 1
ATOM 1316 N N . GLU A 1 160 ? 5.842 4.585 5.219 1.00 87.69 160 GLU A N 1
ATOM 1317 C CA . GLU A 1 160 ? 6.383 4.740 6.579 1.00 87.69 160 GLU A CA 1
ATOM 1318 C C . GLU A 1 160 ? 6.162 3.516 7.486 1.00 87.69 160 GLU A C 1
ATOM 1320 O O . GLU A 1 160 ? 6.928 3.271 8.417 1.00 87.69 160 GLU A O 1
ATOM 1325 N N . SER A 1 161 ? 5.136 2.715 7.193 1.00 86.38 161 SER A N 1
ATOM 1326 C CA . SER A 1 161 ? 4.812 1.483 7.920 1.00 86.38 161 SER A CA 1
ATOM 1327 C C . SER A 1 161 ? 5.738 0.302 7.599 1.00 86.38 161 SER A C 1
ATOM 1329 O O . SER A 1 161 ? 5.654 -0.730 8.270 1.00 86.38 161 SER A O 1
ATOM 1331 N N . ILE A 1 162 ? 6.601 0.438 6.584 1.00 86.56 162 ILE A N 1
ATOM 1332 C CA . ILE A 1 162 ? 7.532 -0.586 6.100 1.00 86.56 162 ILE A CA 1
ATOM 1333 C C . ILE A 1 162 ? 8.949 -0.004 6.186 1.00 86.56 162 ILE A C 1
ATOM 1335 O O . ILE A 1 162 ? 9.423 0.614 5.228 1.00 86.56 162 ILE A O 1
ATOM 1339 N N . PRO A 1 163 ? 9.638 -0.173 7.329 1.00 82.38 163 PRO A N 1
ATOM 1340 C CA . PRO A 1 163 ? 10.944 0.431 7.560 1.00 82.38 163 PRO A CA 1
ATOM 1341 C C . PRO A 1 163 ? 12.047 -0.367 6.846 1.00 82.38 163 PRO A C 1
ATOM 1343 O O . PRO A 1 163 ? 12.830 -1.061 7.483 1.00 82.38 163 PRO A O 1
ATOM 1346 N N . ASN A 1 164 ? 12.085 -0.293 5.512 1.00 82.00 164 ASN A N 1
ATOM 1347 C CA . ASN A 1 164 ? 13.113 -0.920 4.672 1.00 82.00 164 ASN A CA 1
ATOM 1348 C C . ASN A 1 164 ? 13.909 0.109 3.849 1.00 82.00 164 ASN A C 1
ATOM 1350 O O . ASN A 1 164 ? 14.270 -0.132 2.694 1.00 82.00 164 ASN A O 1
ATOM 1354 N N . TYR A 1 165 ? 14.109 1.304 4.405 1.00 87.88 165 TYR A N 1
ATOM 1355 C CA . TYR A 1 165 ? 14.915 2.348 3.784 1.00 87.88 165 TYR A CA 1
ATOM 1356 C C . TYR A 1 165 ? 15.482 3.326 4.814 1.00 87.88 165 TYR A C 1
ATOM 1358 O O . TYR A 1 165 ? 14.890 3.533 5.872 1.00 87.88 165 TYR A O 1
ATOM 1366 N N . SER A 1 166 ? 16.602 3.958 4.462 1.00 82.81 166 SER A N 1
ATOM 1367 C CA . SER A 1 166 ? 17.322 4.917 5.311 1.00 82.81 166 SER A CA 1
ATOM 1368 C C . SER A 1 166 ? 17.430 6.307 4.675 1.00 82.81 166 SER A C 1
ATOM 1370 O O . SER A 1 166 ? 17.759 7.277 5.355 1.00 82.81 166 SER A O 1
ATOM 1372 N N . GLY A 1 167 ? 17.169 6.433 3.368 1.00 87.69 167 GLY A N 1
ATOM 1373 C CA . GLY A 1 167 ? 17.314 7.703 2.655 1.00 87.69 167 GLY A CA 1
ATOM 1374 C C . GLY A 1 167 ? 16.683 7.739 1.261 1.00 87.69 167 GLY A C 1
ATOM 1375 O O . GLY A 1 167 ? 15.812 6.939 0.922 1.00 87.69 167 GLY A O 1
ATOM 1376 N N . GLY A 1 168 ? 17.131 8.695 0.439 1.00 90.44 168 GLY A N 1
ATOM 1377 C CA . GLY A 1 168 ? 16.534 8.985 -0.873 1.00 90.44 168 GLY A CA 1
ATOM 1378 C C . GLY A 1 168 ? 16.616 7.842 -1.890 1.00 90.44 168 GLY A C 1
ATOM 1379 O O . GLY A 1 168 ? 15.734 7.723 -2.737 1.00 90.44 168 GLY A O 1
ATOM 1380 N N . LEU A 1 169 ? 17.622 6.965 -1.780 1.00 90.38 169 LEU A N 1
ATOM 1381 C CA . LEU A 1 169 ? 17.744 5.785 -2.643 1.00 90.38 169 LEU A CA 1
ATOM 1382 C C . LEU A 1 169 ? 16.532 4.857 -2.498 1.00 90.38 169 LEU A C 1
ATOM 1384 O O . LEU A 1 169 ? 15.957 4.435 -3.498 1.00 90.38 169 LEU A O 1
ATOM 1388 N N . GLY A 1 170 ? 16.126 4.563 -1.260 1.00 91.94 170 GLY A N 1
ATOM 1389 C CA . GLY A 1 170 ? 14.976 3.705 -1.008 1.00 91.94 170 GLY A CA 1
ATOM 1390 C C . GLY A 1 170 ? 13.683 4.317 -1.537 1.00 91.94 170 GLY A C 1
ATOM 1391 O O . GLY A 1 170 ? 12.907 3.606 -2.172 1.00 91.94 170 GLY A O 1
ATOM 1392 N N . ILE A 1 171 ? 13.478 5.626 -1.349 1.00 93.12 171 ILE A N 1
ATOM 1393 C CA . ILE A 1 171 ? 12.314 6.341 -1.900 1.00 93.12 171 ILE A CA 1
ATOM 1394 C C . ILE A 1 171 ? 12.262 6.201 -3.425 1.00 93.12 171 ILE A C 1
ATOM 1396 O O . ILE A 1 171 ? 11.247 5.761 -3.960 1.00 93.12 171 ILE A O 1
ATOM 1400 N N . LEU A 1 172 ? 13.374 6.467 -4.117 1.00 94.69 172 LEU A N 1
ATOM 1401 C CA . LEU A 1 172 ? 13.446 6.336 -5.574 1.00 94.69 172 LEU A CA 1
ATOM 1402 C C . LEU A 1 172 ? 13.149 4.902 -6.037 1.00 94.69 172 LEU A C 1
ATOM 1404 O O . LEU A 1 172 ? 12.350 4.691 -6.948 1.00 94.69 172 LEU A O 1
ATOM 1408 N N . SER A 1 173 ? 13.748 3.904 -5.384 1.00 94.31 173 SER A N 1
ATOM 1409 C CA . SER A 1 173 ? 13.482 2.492 -5.675 1.00 94.31 173 SER A CA 1
ATOM 1410 C C . SER A 1 173 ? 12.018 2.114 -5.427 1.00 94.31 173 SER A C 1
ATOM 1412 O O . SER A 1 173 ? 11.443 1.356 -6.209 1.00 94.31 173 SER A O 1
ATOM 1414 N N . GLY A 1 174 ? 11.383 2.663 -4.3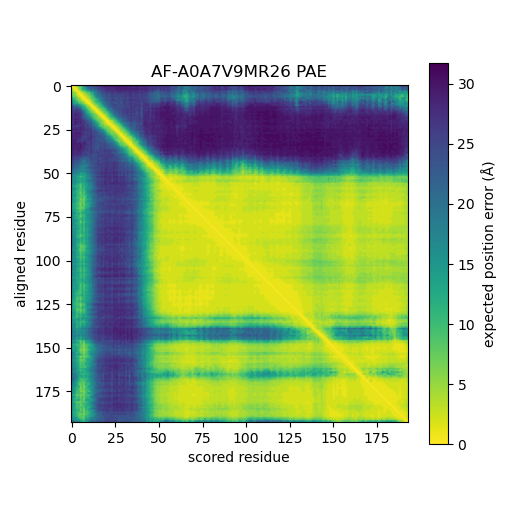88 1.00 93.00 174 GLY A N 1
ATOM 1415 C CA . GLY A 1 174 ? 9.950 2.511 -4.134 1.00 93.00 174 GLY A CA 1
ATOM 1416 C C . GLY A 1 174 ? 9.091 3.125 -5.242 1.00 93.00 174 GLY A C 1
ATOM 1417 O O . GLY A 1 174 ? 8.154 2.489 -5.722 1.00 93.00 174 GLY A O 1
ATOM 1418 N N . ASP A 1 175 ? 9.436 4.319 -5.715 1.00 94.06 175 ASP A N 1
ATOM 1419 C CA . ASP A 1 175 ? 8.692 5.006 -6.774 1.00 94.06 175 ASP A CA 1
ATOM 1420 C C . ASP A 1 175 ? 8.863 4.342 -8.148 1.00 94.06 175 ASP A C 1
ATOM 1422 O O . ASP A 1 175 ? 7.899 4.256 -8.916 1.00 94.06 175 ASP A O 1
ATOM 1426 N N . HIS A 1 176 ? 10.032 3.758 -8.433 1.00 94.31 176 HIS A N 1
ATOM 1427 C CA . HIS A 1 176 ? 10.218 2.872 -9.587 1.00 94.31 176 HIS A CA 1
ATOM 1428 C C . HIS A 1 176 ? 9.261 1.680 -9.535 1.00 94.31 176 HIS A C 1
ATOM 1430 O O . HIS A 1 176 ? 8.627 1.341 -10.533 1.00 94.31 176 HIS A O 1
ATOM 1436 N N . CYS A 1 177 ? 9.116 1.064 -8.363 1.00 93.50 177 CYS A N 1
ATOM 1437 C CA . CYS A 1 177 ? 8.241 -0.083 -8.167 1.00 93.50 177 CYS A CA 1
ATOM 1438 C C . CYS A 1 177 ? 6.759 0.268 -8.364 1.00 93.50 177 CYS A C 1
ATOM 1440 O O . CYS A 1 177 ? 6.035 -0.466 -9.041 1.00 93.50 177 CYS A O 1
ATOM 1442 N N . LYS A 1 178 ? 6.320 1.410 -7.824 1.00 93.38 178 LYS A N 1
ATOM 1443 C CA . LYS A 1 178 ? 4.961 1.940 -8.023 1.00 93.38 178 LYS A CA 1
ATOM 1444 C C . LYS A 1 178 ? 4.693 2.208 -9.503 1.00 93.38 178 LYS A C 1
ATOM 1446 O O . LYS A 1 178 ? 3.722 1.700 -10.057 1.00 93.38 178 LYS A O 1
ATOM 1451 N N . SER A 1 179 ? 5.621 2.897 -10.168 1.00 92.62 179 SER A N 1
ATOM 1452 C CA . SER A 1 179 ? 5.535 3.202 -11.601 1.00 92.62 179 SER A CA 1
ATOM 1453 C C . SER A 1 179 ? 5.492 1.932 -12.455 1.00 92.62 179 SER A C 1
ATOM 1455 O O . SER A 1 179 ? 4.678 1.820 -13.370 1.00 92.62 179 SER A O 1
ATOM 1457 N N . ALA A 1 180 ? 6.320 0.933 -12.135 1.00 91.75 180 ALA A N 1
ATOM 1458 C CA . ALA A 1 180 ? 6.315 -0.358 -12.817 1.00 91.75 180 ALA A CA 1
ATOM 1459 C C . ALA A 1 180 ? 4.978 -1.100 -12.646 1.00 91.75 180 ALA A C 1
ATOM 1461 O O . ALA A 1 180 ? 4.489 -1.698 -13.605 1.00 91.75 180 ALA A O 1
ATOM 1462 N N . SER A 1 181 ? 4.361 -1.026 -11.460 1.00 91.25 181 SER A N 1
ATOM 1463 C CA . SER A 1 181 ? 3.021 -1.572 -11.208 1.00 91.25 181 SER A CA 1
ATOM 1464 C C . SER A 1 181 ? 1.940 -0.833 -12.006 1.00 91.25 181 SER A C 1
ATOM 1466 O O . SER A 1 181 ? 1.059 -1.463 -12.598 1.00 91.25 181 SER A O 1
ATOM 1468 N N . ASP A 1 182 ? 2.024 0.497 -12.086 1.00 90.94 182 ASP A N 1
ATOM 1469 C CA . ASP A 1 182 ? 1.062 1.320 -12.824 1.00 90.94 182 ASP A CA 1
ATOM 1470 C C . ASP A 1 182 ? 1.132 1.095 -14.334 1.00 90.94 182 ASP A C 1
ATOM 1472 O O . ASP A 1 182 ? 0.087 1.049 -14.992 1.00 90.94 182 ASP A O 1
ATOM 1476 N N . LEU A 1 183 ? 2.341 0.889 -14.857 1.00 90.00 183 LEU A N 1
ATOM 1477 C CA . LEU A 1 183 ? 2.603 0.504 -16.242 1.00 90.00 183 LEU A CA 1
ATOM 1478 C C . LEU A 1 183 ? 2.329 -0.980 -16.514 1.00 90.00 183 LEU A C 1
ATOM 1480 O O . LEU A 1 183 ? 2.288 -1.368 -17.681 1.00 90.00 183 LEU A O 1
ATOM 1484 N N . ASP A 1 184 ? 2.102 -1.786 -15.470 1.00 88.88 184 ASP A N 1
ATOM 1485 C CA . ASP A 1 184 ? 1.841 -3.229 -15.545 1.00 88.88 184 ASP A CA 1
ATOM 1486 C C . ASP A 1 184 ? 2.991 -4.003 -16.210 1.00 88.88 184 ASP A C 1
ATOM 1488 O O . ASP A 1 184 ? 2.780 -4.875 -17.055 1.00 88.88 184 ASP A O 1
ATOM 1492 N N . LEU A 1 185 ? 4.225 -3.643 -15.850 1.00 88.50 185 LEU A N 1
ATOM 1493 C CA . LEU A 1 185 ? 5.433 -4.307 -16.334 1.00 88.50 185 LEU A CA 1
ATOM 1494 C C . LEU A 1 185 ? 5.618 -5.669 -15.653 1.00 88.50 185 LEU A C 1
ATOM 1496 O O . LEU A 1 185 ? 5.298 -5.844 -14.475 1.00 88.50 185 LEU A O 1
ATOM 1500 N N . ASN A 1 186 ? 6.215 -6.625 -16.370 1.00 87.38 186 ASN A N 1
ATOM 1501 C CA . ASN A 1 186 ? 6.680 -7.883 -15.786 1.00 87.38 186 ASN A CA 1
ATOM 1502 C C . ASN A 1 186 ? 7.927 -7.616 -14.924 1.00 87.38 186 ASN A C 1
ATOM 1504 O O . ASN A 1 186 ? 9.053 -7.777 -15.382 1.00 87.38 186 ASN A O 1
ATOM 1508 N N . PHE A 1 187 ? 7.725 -7.119 -13.705 1.00 89.38 187 PHE A N 1
ATOM 1509 C CA . PHE A 1 187 ? 8.767 -6.534 -12.861 1.00 89.38 187 PHE A CA 1
ATOM 1510 C C . PHE A 1 187 ? 8.845 -7.234 -11.502 1.00 89.38 187 PHE A C 1
ATOM 1512 O O . PHE A 1 187 ? 7.830 -7.444 -10.835 1.00 89.38 187 PHE A O 1
ATOM 1519 N N . VAL A 1 188 ? 10.063 -7.572 -11.078 1.00 92.38 188 VAL A N 1
ATOM 1520 C CA . VAL A 1 188 ? 10.357 -8.236 -9.806 1.00 92.38 188 VAL A CA 1
ATOM 1521 C C . VAL A 1 188 ? 11.388 -7.408 -9.049 1.00 92.38 188 VAL A C 1
ATOM 1523 O O . VAL A 1 188 ? 12.546 -7.328 -9.454 1.00 92.38 188 VAL A O 1
ATOM 1526 N N . ALA A 1 189 ? 10.964 -6.809 -7.937 1.00 91.19 189 ALA A N 1
ATOM 1527 C CA . ALA A 1 189 ? 11.860 -6.129 -7.010 1.00 91.19 189 ALA A CA 1
ATOM 1528 C C . ALA A 1 189 ? 12.544 -7.147 -6.089 1.00 91.19 189 ALA A C 1
ATOM 1530 O O . ALA A 1 189 ? 11.880 -8.010 -5.505 1.00 91.19 189 ALA A O 1
ATOM 1531 N N . ILE A 1 190 ? 13.864 -7.025 -5.964 1.00 93.44 190 ILE A N 1
ATOM 1532 C CA . ILE A 1 190 ? 14.720 -7.875 -5.139 1.00 93.44 190 ILE A CA 1
ATOM 1533 C C . ILE A 1 190 ? 15.487 -6.976 -4.176 1.00 93.44 190 ILE A C 1
ATOM 1535 O O . ILE A 1 190 ? 16.197 -6.061 -4.598 1.00 93.44 190 ILE A O 1
ATOM 1539 N N . GLY A 1 191 ? 15.341 -7.256 -2.884 1.00 88.56 191 GLY A N 1
ATOM 1540 C CA . GLY A 1 191 ? 15.995 -6.513 -1.815 1.00 88.56 191 GLY A CA 1
ATOM 1541 C C . GLY A 1 191 ? 16.321 -7.370 -0.606 1.00 88.56 191 GLY A C 1
ATOM 1542 O O . GLY A 1 191 ? 16.132 -8.591 -0.613 1.00 88.56 191 GLY A O 1
ATOM 1543 N N . LEU A 1 192 ? 16.810 -6.696 0.428 1.00 83.88 192 LEU A N 1
ATOM 1544 C CA . LEU A 1 192 ? 17.163 -7.271 1.721 1.00 83.88 192 LEU A CA 1
ATOM 1545 C C . LEU A 1 192 ? 16.048 -6.959 2.739 1.00 83.88 192 LEU A C 1
ATOM 1547 O O . LEU A 1 192 ? 15.353 -5.950 2.598 1.00 83.88 192 LEU A O 1
ATOM 1551 N N . LEU A 1 193 ? 15.851 -7.851 3.716 1.00 67.12 193 LEU A N 1
ATOM 1552 C CA . LEU A 1 193 ? 15.043 -7.639 4.929 1.00 67.12 193 LEU A CA 1
ATOM 1553 C C . LEU A 1 193 ? 15.873 -8.002 6.155 1.00 67.12 193 LEU A C 1
ATOM 1555 O O . LEU A 1 193 ? 16.648 -8.985 6.054 1.00 67.12 193 LEU A O 1
#

Sequence (193 aa):
MGTKFKLITITKASATESLAGPPFHDKISARFDLSQATPMMPNYLTYNVIPQLPDGLEALREMVFNLWWTWEPSARRLFRHLDPELWDRTNHNPVRMLQLSRQARLEEVSQDKNFLRELKEVHDSFRRYLARKDTYGKTGHGSVFSKPIAYFSAEFGFHESIPNYSGGLGILSGDHCKSASDLDLNFVAIGLL

Solvent-accessible surface area (backbone atoms only — not comparable to full-atom values): 11953 Å² total; per-residue (Å²): 141,75,81,78,70,54,77,50,69,57,62,83,76,77,89,73,88,88,82,94,74,87,87,79,92,79,89,83,90,78,91,77,88,76,90,83,72,82,77,85,70,80,83,79,78,83,80,80,76,75,63,87,64,55,81,79,45,47,69,52,65,66,47,55,80,37,73,64,43,66,81,34,70,66,46,48,49,52,56,34,67,76,37,55,66,51,27,60,76,42,50,66,27,60,57,58,30,50,53,68,51,54,67,69,58,56,54,53,50,58,68,34,68,67,55,49,49,51,51,49,55,45,49,53,48,51,51,49,65,66,66,63,66,90,30,50,27,62,35,82,79,36,42,71,52,75,61,74,43,79,44,79,40,81,32,40,32,67,43,90,58,48,87,40,52,91,54,71,66,8,40,52,48,20,51,51,52,53,50,38,55,72,33,50,45,50,55,34,47,34,37,62,117

Radius of gyration: 22.87 Å; Cα contacts (8 Å, |Δi|>4): 192; chains: 1; bounding box: 68×46×53 Å